Protein AF-A0A7X7XGK6-F1 (afdb_monomer)

Sequence (236 aa):
MGSSREREWYFIRKLRSHEQPERRQRIEIQVLDDAGKAEAVGYIDEETDSLEINGVVIPWEILQVAQSKDYGQGDYVDSEGNSIEPFKLMGLEELIAKRLHAGPAPESVIWEAEKSLGVVFPPSYRRFLMKFGAALGEGFELAGLFEQGGEDEPPQWNHVVSQTLRLRRASHHQLPPSLIAVLGDGEDHVYYIDTTRRRADGESPVVAIGPGTDNVVIADNFSVFVIRIHKGRIAF

Structure (mmCIF, N/CA/C/O backbone):
data_AF-A0A7X7XGK6-F1
#
_entry.id   AF-A0A7X7XGK6-F1
#
loop_
_atom_site.group_PDB
_atom_site.id
_atom_site.type_symbol
_atom_site.label_atom_id
_atom_site.label_alt_id
_atom_site.label_comp_id
_atom_site.label_asym_id
_atom_site.label_entity_id
_atom_site.label_seq_id
_atom_site.pdbx_PDB_ins_code
_atom_site.Cartn_x
_atom_site.Cartn_y
_atom_site.Cartn_z
_atom_site.occupancy
_atom_site.B_iso_or_equiv
_atom_site.auth_seq_id
_atom_site.auth_comp_id
_atom_site.auth_asym_id
_atom_site.auth_atom_id
_atom_site.pdbx_PDB_model_num
ATOM 1 N N . MET A 1 1 ? 1.012 -18.226 26.604 1.00 35.34 1 MET A N 1
ATOM 2 C CA . MET A 1 1 ? 0.553 -16.850 26.880 1.00 35.34 1 MET A CA 1
ATOM 3 C C . MET A 1 1 ? 0.402 -16.175 25.536 1.00 35.34 1 MET A C 1
ATOM 5 O O . MET A 1 1 ? 1.404 -16.001 24.857 1.00 35.34 1 MET A O 1
ATOM 9 N N . GLY A 1 2 ? -0.837 -15.971 25.084 1.00 40.12 2 GLY A N 1
ATOM 10 C CA . GLY A 1 2 ? -1.100 -15.297 23.814 1.00 40.12 2 GLY A CA 1
ATOM 11 C C . GLY A 1 2 ? -0.773 -13.820 23.972 1.00 40.12 2 GLY A C 1
ATOM 12 O O . GLY A 1 2 ? -1.249 -13.195 24.913 1.00 40.12 2 GLY A O 1
ATOM 13 N N . SER A 1 3 ? 0.088 -13.296 23.106 1.00 41.31 3 SER A N 1
ATOM 14 C CA . SER A 1 3 ? 0.326 -11.860 23.022 1.00 41.31 3 SER A CA 1
ATOM 15 C C . SER A 1 3 ? -0.983 -11.197 22.602 1.00 41.31 3 SER A C 1
ATOM 17 O O . SER A 1 3 ? -1.479 -11.483 21.512 1.00 41.31 3 SER A O 1
ATOM 19 N N . SER A 1 4 ? -1.550 -10.356 23.470 1.00 50.19 4 SER A N 1
ATOM 20 C CA . SER A 1 4 ? -2.670 -9.483 23.109 1.00 50.19 4 SER A CA 1
ATOM 21 C C . SER A 1 4 ? -2.248 -8.640 21.906 1.00 50.19 4 SER A C 1
ATOM 23 O O . SER A 1 4 ? -1.125 -8.128 21.875 1.00 50.19 4 SER A O 1
ATOM 25 N N . ARG A 1 5 ? -3.095 -8.565 20.876 1.00 60.69 5 ARG A N 1
ATOM 26 C CA . ARG A 1 5 ? -2.841 -7.692 19.726 1.00 60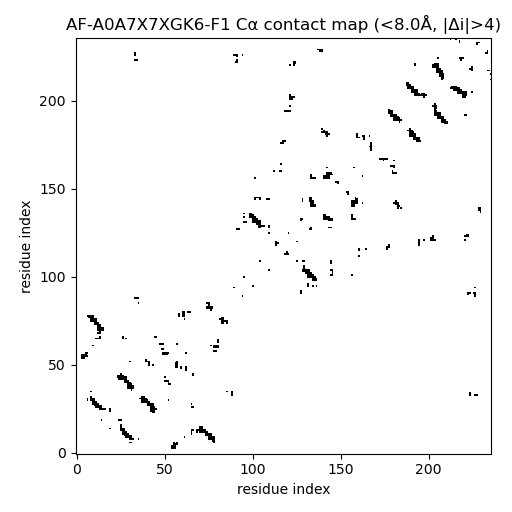.69 5 ARG A CA 1
ATOM 27 C C . ARG A 1 5 ? -3.267 -6.284 20.107 1.00 60.69 5 ARG A C 1
ATOM 29 O O . ARG A 1 5 ? -4.460 -6.019 20.190 1.00 60.69 5 ARG A O 1
ATOM 36 N N . GLU A 1 6 ? -2.309 -5.388 20.294 1.00 63.56 6 GLU A N 1
ATOM 37 C CA . GLU A 1 6 ? -2.599 -3.959 20.396 1.00 63.56 6 GLU A CA 1
ATOM 38 C C . GLU A 1 6 ? -3.010 -3.412 19.023 1.00 63.56 6 GLU A C 1
ATOM 40 O O . GLU A 1 6 ? -2.420 -3.739 17.987 1.00 63.56 6 GLU A O 1
ATOM 45 N N . ARG A 1 7 ? -4.070 -2.603 19.009 1.00 73.94 7 ARG A N 1
ATOM 46 C CA . ARG A 1 7 ? -4.567 -1.901 17.825 1.00 73.94 7 ARG A CA 1
ATOM 47 C C . ARG A 1 7 ? -4.529 -0.406 18.086 1.00 73.94 7 ARG A C 1
ATOM 49 O O . ARG A 1 7 ? -4.683 0.053 19.213 1.00 73.94 7 ARG A O 1
ATOM 56 N N . GLU A 1 8 ? -4.329 0.343 17.017 1.00 76.88 8 GLU A N 1
ATOM 57 C CA . GLU A 1 8 ? -4.090 1.780 17.112 1.00 76.88 8 GLU A CA 1
ATOM 58 C C . GLU A 1 8 ? -5.300 2.641 16.756 1.00 76.88 8 GLU A C 1
ATOM 60 O O . GLU A 1 8 ? -5.242 3.840 16.975 1.00 76.88 8 GLU A O 1
ATOM 65 N N . TRP A 1 9 ? -6.351 2.073 16.156 1.00 85.56 9 TRP A N 1
ATOM 66 C CA . TRP A 1 9 ? -7.431 2.849 15.540 1.00 85.56 9 TRP A CA 1
ATOM 67 C C . TRP A 1 9 ? -8.770 2.203 15.862 1.00 85.56 9 TRP A C 1
ATOM 69 O O . TRP A 1 9 ? -8.970 1.005 15.622 1.00 85.56 9 TRP A O 1
ATOM 79 N N . TYR A 1 10 ? -9.690 3.016 16.364 1.00 91.62 10 TYR A N 1
ATOM 80 C CA . TYR A 1 10 ? -11.022 2.585 16.753 1.00 91.62 10 TYR A CA 1
ATOM 81 C C . TYR A 1 10 ? -12.058 3.545 16.189 1.00 91.62 10 TYR A C 1
ATOM 83 O O . TYR A 1 10 ? -11.822 4.747 16.087 1.00 91.62 10 TYR A O 1
ATOM 91 N N . PHE A 1 11 ? -13.227 3.022 15.843 1.00 91.81 11 PHE A N 1
ATOM 92 C CA . PHE A 1 11 ? -14.413 3.845 15.652 1.00 91.81 11 PHE A CA 1
ATOM 93 C C . PHE A 1 11 ? -15.342 3.645 16.839 1.00 91.81 11 PHE A C 1
ATOM 95 O O . PHE A 1 11 ? -15.620 2.512 17.226 1.00 91.81 11 PHE A O 1
ATOM 102 N N . ILE A 1 12 ? -15.829 4.739 17.407 1.00 93.69 12 ILE A N 1
ATOM 103 C CA . ILE A 1 12 ? -16.700 4.731 18.578 1.00 93.69 12 ILE A CA 1
ATOM 104 C C . ILE A 1 12 ? -17.992 5.470 18.266 1.00 93.69 12 ILE A C 1
ATOM 106 O O . ILE A 1 12 ? -17.981 6.534 17.648 1.00 93.69 12 ILE A O 1
ATOM 110 N N . ARG A 1 13 ? -19.131 4.924 18.693 1.00 93.62 13 ARG A N 1
ATOM 111 C CA . ARG A 1 13 ? -20.438 5.547 18.454 1.00 93.62 13 ARG A CA 1
ATOM 112 C C . ARG A 1 13 ? -21.431 5.203 19.550 1.00 93.62 13 ARG A C 1
ATOM 114 O O . ARG A 1 13 ? -21.665 4.031 19.832 1.00 93.62 13 ARG A O 1
ATOM 121 N N . LYS A 1 14 ? -22.104 6.213 20.107 1.00 90.00 14 LYS A N 1
ATOM 122 C CA . LYS A 1 14 ? -23.228 5.992 21.027 1.00 90.00 14 LYS A CA 1
ATOM 123 C C . LYS A 1 14 ? -24.523 5.763 20.239 1.00 90.00 14 LYS A C 1
ATOM 125 O O . LYS A 1 14 ? -25.002 6.646 19.524 1.00 90.00 14 LYS A O 1
ATOM 130 N N . LEU A 1 15 ? -25.068 4.558 20.358 1.00 87.69 15 LEU A N 1
ATOM 131 C CA . LEU A 1 15 ? -26.233 4.032 19.654 1.00 87.69 15 LEU A CA 1
ATOM 132 C C . LEU A 1 15 ? -27.543 4.617 20.181 1.00 87.69 15 LEU A C 1
ATOM 134 O O . LEU A 1 15 ? -27.774 4.721 21.393 1.00 87.69 15 LEU A O 1
ATOM 138 N N . ARG A 1 16 ? -28.467 4.919 19.266 1.00 85.25 16 ARG A N 1
ATOM 139 C CA . ARG A 1 16 ? -29.850 5.266 19.621 1.00 85.25 16 ARG A CA 1
ATOM 140 C C . ARG A 1 16 ? -30.590 4.023 20.104 1.00 85.25 16 ARG A C 1
ATOM 142 O O . ARG A 1 16 ? -30.256 2.909 19.727 1.00 85.25 16 ARG A O 1
ATOM 149 N N . SER A 1 17 ? -31.663 4.197 20.874 1.00 82.88 17 SER A N 1
ATOM 150 C CA . SER A 1 17 ? -32.397 3.081 21.498 1.00 82.88 17 SER A CA 1
ATOM 151 C C . SER A 1 17 ? -32.892 1.988 20.538 1.00 82.88 17 SER A C 1
ATOM 153 O O . SER A 1 17 ? -33.087 0.864 20.977 1.00 82.88 17 SER A O 1
ATOM 155 N N . HIS A 1 18 ? -33.102 2.297 19.255 1.00 82.12 18 HIS A N 1
ATOM 156 C CA . HIS A 1 18 ? -33.527 1.322 18.240 1.00 82.12 18 HIS A CA 1
ATOM 157 C C . HIS A 1 18 ? -32.361 0.620 17.522 1.00 82.12 18 HIS A C 1
ATOM 159 O O . HIS A 1 18 ? -32.596 -0.324 16.778 1.00 82.12 18 HIS A O 1
ATOM 165 N N . GLU A 1 19 ? -31.128 1.090 17.720 1.00 80.69 19 GLU A N 1
ATOM 166 C CA . GLU A 1 19 ? -29.900 0.523 17.146 1.00 80.69 19 GLU A CA 1
ATOM 167 C C . GLU A 1 19 ? -29.187 -0.413 18.137 1.00 80.69 19 GLU A C 1
ATOM 169 O O . GLU A 1 19 ? -28.222 -1.076 17.773 1.00 80.69 19 GLU A O 1
ATOM 174 N N . GLN A 1 20 ? -29.637 -0.455 19.396 1.00 80.62 20 GLN A N 1
ATOM 175 C CA . GLN A 1 20 ? -28.979 -1.197 20.470 1.00 80.62 20 GLN A CA 1
ATOM 176 C C . GLN A 1 20 ? -29.213 -2.707 20.317 1.00 80.62 20 GLN A C 1
ATOM 178 O O . GLN A 1 20 ? -30.373 -3.128 20.272 1.00 80.62 20 GLN A O 1
ATOM 183 N N . PRO A 1 21 ? -28.151 -3.533 20.296 1.00 77.88 21 PRO A N 1
ATOM 184 C CA . PRO A 1 21 ? -28.295 -4.988 20.259 1.00 77.88 21 PRO A CA 1
ATOM 185 C C . PRO A 1 21 ? -28.931 -5.536 21.547 1.00 77.88 21 PRO A C 1
ATOM 187 O O . PRO A 1 21 ? -29.721 -6.476 21.493 1.00 77.88 21 PRO A O 1
ATOM 190 N N . GLU A 1 22 ? -28.659 -4.904 22.695 1.00 80.88 22 GLU A N 1
ATOM 191 C CA . GLU A 1 22 ? -29.228 -5.261 23.997 1.00 80.88 22 GLU A CA 1
ATOM 192 C C . GLU A 1 22 ? -29.606 -4.018 24.818 1.00 80.88 22 GLU A C 1
ATOM 194 O O . GLU A 1 22 ? -29.036 -2.945 24.642 1.00 80.88 22 GLU A O 1
ATOM 199 N N . ARG A 1 23 ? -30.533 -4.160 25.784 1.00 66.94 23 ARG A N 1
ATOM 200 C CA . ARG A 1 23 ? -31.136 -3.048 26.567 1.00 66.94 23 ARG A CA 1
ATOM 201 C C . ARG A 1 23 ? -30.144 -2.137 27.318 1.00 66.94 23 ARG A C 1
ATOM 203 O O . ARG A 1 23 ? -30.556 -1.087 27.818 1.00 66.94 23 ARG A O 1
ATOM 210 N N . ARG A 1 24 ? -28.877 -2.536 27.436 1.00 77.44 24 ARG A N 1
ATOM 211 C CA . ARG A 1 24 ? -27.805 -1.782 28.107 1.00 77.44 24 ARG A CA 1
ATOM 212 C C . ARG A 1 24 ? -26.609 -1.471 27.213 1.00 77.44 24 ARG A C 1
ATOM 214 O O . ARG A 1 24 ? -25.872 -0.550 27.528 1.00 77.44 24 ARG A O 1
ATOM 221 N N . GLN A 1 25 ? -26.461 -2.152 26.083 1.00 79.81 25 GLN A N 1
ATOM 222 C CA . GLN A 1 25 ? -25.343 -1.960 25.166 1.00 79.81 25 GLN A CA 1
ATOM 223 C C . GLN A 1 25 ? -25.603 -0.741 24.284 1.00 79.81 25 GLN A C 1
ATOM 225 O O . GLN A 1 25 ? -26.262 -0.821 23.247 1.00 79.81 25 GLN A O 1
ATOM 230 N N . ARG A 1 26 ? -25.144 0.419 24.756 1.00 87.12 26 ARG A N 1
ATOM 231 C CA . ARG A 1 26 ? -25.436 1.722 24.141 1.00 87.12 26 ARG A CA 1
ATOM 232 C C . ARG A 1 26 ? -24.289 2.271 23.322 1.00 87.12 26 ARG A C 1
ATOM 234 O O . ARG A 1 26 ? -24.475 3.297 22.682 1.00 87.12 26 ARG A O 1
ATOM 241 N N . ILE A 1 27 ? -23.123 1.651 23.368 1.00 91.12 27 ILE A N 1
ATOM 242 C CA . ILE A 1 27 ? -21.917 2.174 22.742 1.00 91.12 27 ILE A CA 1
ATOM 243 C C . ILE A 1 27 ? -21.330 1.067 21.883 1.00 91.12 27 ILE A C 1
ATOM 245 O O . ILE A 1 27 ? -21.107 -0.040 22.358 1.00 91.12 27 ILE A O 1
ATOM 249 N N . GLU A 1 28 ? -21.114 1.376 20.616 1.00 94.44 28 GLU A N 1
ATOM 250 C CA . GLU A 1 28 ? -20.437 0.531 19.646 1.00 94.44 28 GLU A CA 1
ATOM 251 C C . GLU A 1 28 ? -18.966 0.941 19.574 1.00 94.44 28 GLU A C 1
ATOM 253 O O . GLU A 1 28 ? -18.662 2.131 19.456 1.00 94.44 28 GLU A O 1
ATOM 258 N N . ILE A 1 29 ? -18.072 -0.045 19.624 1.00 94.81 29 ILE A N 1
ATOM 259 C CA . ILE A 1 29 ? -16.639 0.117 19.386 1.00 94.81 29 ILE A CA 1
ATOM 260 C C . ILE A 1 29 ? -16.253 -0.823 18.248 1.00 94.81 29 ILE A C 1
ATOM 262 O O . ILE A 1 29 ? -16.448 -2.034 18.342 1.00 94.81 29 ILE A O 1
ATOM 266 N N . GLN A 1 30 ? -15.693 -0.277 17.174 1.00 94.25 30 GLN A N 1
ATOM 267 C CA . GLN A 1 30 ? -15.143 -1.048 16.066 1.00 94.25 30 GLN A CA 1
ATOM 268 C C . GLN A 1 30 ? -13.618 -0.987 16.106 1.00 94.25 30 GLN A C 1
ATOM 270 O O . GLN A 1 30 ? -13.039 0.093 16.205 1.00 94.25 30 GLN A O 1
ATOM 275 N N . VAL A 1 31 ? -12.976 -2.144 15.980 1.00 91.50 31 VAL A N 1
ATOM 276 C CA . VAL A 1 31 ? -11.532 -2.265 15.762 1.00 91.50 31 VAL A CA 1
ATOM 277 C C . VAL A 1 31 ? -11.270 -2.151 14.267 1.00 91.50 31 VAL A C 1
ATOM 279 O O . VAL A 1 31 ? -11.858 -2.905 13.485 1.00 91.50 31 VAL A O 1
ATOM 282 N N . LEU A 1 32 ? -10.402 -1.222 13.869 1.00 86.38 32 LEU A N 1
ATOM 283 C CA . LEU A 1 32 ? -10.139 -0.935 12.461 1.00 86.38 32 LEU A CA 1
ATOM 284 C C . LEU A 1 32 ? -8.829 -1.581 11.977 1.00 86.38 32 LEU A C 1
ATOM 286 O O . LEU A 1 32 ? -7.859 -1.695 12.732 1.00 86.38 32 LEU A O 1
ATOM 290 N N . ASP A 1 33 ? -8.797 -1.990 10.707 1.00 76.94 33 ASP A N 1
ATOM 291 C CA . ASP A 1 33 ? -7.563 -2.352 10.006 1.00 76.94 33 ASP A CA 1
ATOM 292 C C . ASP A 1 33 ? -6.758 -1.108 9.587 1.00 76.94 33 ASP A C 1
ATOM 294 O O . ASP A 1 33 ? -7.182 0.039 9.747 1.00 76.94 33 ASP A O 1
ATOM 298 N N . ASP A 1 34 ? -5.579 -1.332 9.000 1.00 70.56 34 ASP A N 1
ATOM 299 C CA . ASP A 1 34 ? -4.722 -0.253 8.487 1.00 70.56 34 ASP A CA 1
ATOM 300 C C . ASP A 1 34 ? -5.371 0.551 7.340 1.00 70.56 34 ASP A C 1
ATOM 302 O O . ASP A 1 34 ? -4.866 1.613 6.974 1.00 70.56 34 ASP A O 1
ATOM 306 N N . ALA A 1 35 ? -6.463 0.048 6.754 1.00 63.41 35 ALA A N 1
ATOM 307 C CA . ALA A 1 35 ? -7.257 0.725 5.734 1.00 63.41 35 ALA A CA 1
ATOM 308 C C . ALA A 1 35 ? -8.477 1.465 6.322 1.00 63.41 35 ALA A C 1
ATOM 310 O O . ALA A 1 35 ? -9.247 2.054 5.561 1.00 63.41 35 ALA A O 1
ATOM 311 N N . GLY A 1 36 ? -8.664 1.450 7.647 1.00 71.88 36 GLY A N 1
ATOM 312 C CA . GLY A 1 36 ? -9.793 2.082 8.331 1.00 71.88 36 GLY A CA 1
ATOM 313 C C . GLY A 1 36 ? -11.103 1.298 8.240 1.00 71.88 36 GLY A C 1
ATOM 314 O O . GLY A 1 36 ? -12.162 1.832 8.571 1.00 71.88 36 GLY A O 1
ATOM 315 N N . LYS A 1 37 ? -11.066 0.041 7.785 1.00 78.81 37 LYS A N 1
ATOM 316 C CA . LYS A 1 37 ? -12.234 -0.839 7.735 1.00 78.81 37 LYS A CA 1
ATOM 317 C C . LYS A 1 37 ? -12.382 -1.575 9.062 1.00 78.81 37 LYS A C 1
ATOM 319 O O . LYS A 1 37 ? -11.410 -2.083 9.608 1.00 78.81 37 LYS A O 1
ATOM 324 N N . ALA A 1 38 ? -13.616 -1.697 9.544 1.00 85.69 38 ALA A N 1
ATOM 325 C CA . ALA A 1 38 ? -13.919 -2.514 10.712 1.00 85.69 38 ALA A CA 1
ATOM 326 C C . ALA A 1 38 ? -13.559 -3.989 10.472 1.00 85.69 38 ALA A C 1
ATOM 328 O O . ALA A 1 38 ? -14.127 -4.645 9.593 1.00 85.69 38 ALA A O 1
ATOM 329 N N . GLU A 1 39 ? -12.635 -4.512 11.273 1.00 88.38 39 GLU A N 1
ATOM 330 C CA . GLU A 1 39 ? -12.333 -5.944 11.352 1.00 88.38 39 GLU A CA 1
ATOM 331 C C . GLU A 1 39 ? -13.205 -6.645 12.392 1.00 88.38 39 GLU A C 1
ATOM 333 O O . GLU A 1 39 ? -13.551 -7.817 12.236 1.00 88.38 39 GLU A O 1
ATOM 338 N N . ALA A 1 40 ? -13.541 -5.939 13.471 1.00 91.00 40 ALA A N 1
ATOM 339 C CA . ALA A 1 40 ? -14.315 -6.479 14.572 1.00 91.00 40 ALA A CA 1
ATOM 340 C C . ALA A 1 40 ? -15.139 -5.381 15.247 1.00 91.00 40 ALA A C 1
ATOM 342 O O . ALA A 1 40 ? -14.775 -4.208 15.199 1.00 91.00 40 ALA A O 1
ATOM 343 N N . VAL A 1 41 ? -16.247 -5.769 15.875 1.00 94.38 41 VAL A N 1
ATOM 344 C CA . VAL A 1 41 ? -17.175 -4.852 16.545 1.00 94.38 41 VAL A CA 1
ATOM 345 C C . VAL A 1 41 ? -17.540 -5.423 17.906 1.00 94.38 41 VAL A C 1
ATOM 347 O O . VAL A 1 41 ? -17.808 -6.618 18.029 1.00 94.38 41 VAL A O 1
ATOM 350 N N . GLY A 1 42 ? -17.555 -4.564 18.914 1.00 93.75 42 GLY A N 1
ATOM 351 C CA . GLY A 1 42 ? -17.982 -4.862 20.269 1.00 93.75 42 GLY A CA 1
ATOM 352 C C . GLY A 1 42 ? -18.936 -3.788 20.767 1.00 93.75 42 GLY A C 1
ATOM 353 O O . GLY A 1 42 ? -19.017 -2.692 20.208 1.00 93.75 42 GLY A O 1
ATOM 354 N N . TYR A 1 43 ? -19.668 -4.121 21.824 1.00 94.25 43 TYR A N 1
ATOM 355 C CA . TYR A 1 43 ? -20.650 -3.225 22.409 1.00 94.25 43 TYR A CA 1
ATOM 356 C C . TYR A 1 43 ? -20.470 -3.152 23.916 1.00 94.25 43 TYR A C 1
ATOM 358 O O . TYR A 1 43 ? -20.286 -4.180 24.566 1.00 94.25 43 TYR A O 1
ATOM 366 N N . ILE A 1 44 ? -20.560 -1.941 24.459 1.00 93.44 44 ILE A N 1
ATOM 367 C CA . ILE A 1 44 ? -20.401 -1.674 25.889 1.00 93.44 44 ILE A CA 1
ATOM 368 C C . ILE A 1 44 ? -21.554 -0.837 26.436 1.00 93.44 44 ILE A C 1
ATOM 370 O O . ILE A 1 44 ? -22.354 -0.247 25.694 1.00 93.44 44 ILE A O 1
ATOM 374 N N . ASP A 1 45 ? -21.617 -0.790 27.759 1.00 90.38 45 ASP A N 1
ATOM 375 C CA . ASP A 1 45 ? -22.439 0.140 28.519 1.00 90.38 45 ASP A CA 1
ATOM 376 C C . ASP A 1 45 ? -21.574 1.176 29.264 1.00 90.38 45 ASP A C 1
ATOM 378 O O . ASP A 1 45 ? -20.355 1.256 29.092 1.00 90.38 45 ASP A O 1
ATOM 382 N N . GLU A 1 46 ? -22.226 2.026 30.057 1.00 85.94 46 GLU A N 1
ATOM 383 C CA . GLU A 1 46 ? -21.570 3.100 30.817 1.00 85.94 46 GLU A CA 1
ATOM 384 C C . GLU A 1 46 ? -20.808 2.587 32.055 1.00 85.94 46 GLU A C 1
ATOM 386 O O . GLU A 1 46 ? -20.078 3.356 32.671 1.00 85.94 46 GLU A O 1
ATOM 391 N N . GLU A 1 47 ? -20.961 1.308 32.416 1.00 89.12 47 GLU A N 1
ATOM 392 C CA . GLU A 1 47 ? -20.324 0.674 33.581 1.00 89.12 47 GLU A CA 1
ATOM 393 C C . GLU A 1 47 ? -19.165 -0.253 33.179 1.00 89.12 47 GLU A C 1
ATOM 395 O O . GLU A 1 47 ? -18.461 -0.780 34.038 1.00 89.12 47 GLU A O 1
ATOM 400 N N . THR A 1 48 ? -18.958 -0.456 31.877 1.00 91.44 48 THR A N 1
ATOM 401 C CA . THR A 1 48 ? -17.928 -1.352 31.352 1.00 91.44 48 THR A CA 1
ATOM 402 C C . THR A 1 48 ? -16.530 -0.788 31.621 1.00 91.44 48 THR A C 1
ATOM 404 O O . THR A 1 48 ? -16.206 0.316 31.186 1.00 91.44 48 THR A O 1
ATOM 407 N N . ASP A 1 49 ? -15.687 -1.560 32.306 1.00 92.44 49 ASP A N 1
ATOM 408 C CA . ASP A 1 49 ? -14.315 -1.189 32.684 1.00 92.44 49 ASP A CA 1
ATOM 409 C C . ASP A 1 49 ? -13.234 -1.868 31.826 1.00 92.44 49 ASP A C 1
ATOM 411 O O . ASP A 1 49 ? -12.067 -1.478 31.847 1.00 92.44 49 ASP A O 1
ATOM 415 N N . SER A 1 50 ? -13.627 -2.883 31.058 1.00 93.38 50 SER A N 1
ATOM 416 C CA . SER A 1 50 ? -12.751 -3.677 30.211 1.00 93.38 50 SER A CA 1
ATOM 417 C C . SER A 1 50 ? -13.530 -4.279 29.042 1.00 93.38 50 SER A C 1
ATOM 419 O O . SER A 1 50 ? -14.694 -4.661 29.170 1.00 93.38 50 SER A O 1
ATOM 421 N N . LEU A 1 51 ? -12.884 -4.364 27.878 1.00 93.69 51 LEU A N 1
ATOM 422 C CA . LEU A 1 51 ? -13.443 -5.006 26.694 1.00 93.69 51 LEU A CA 1
ATOM 423 C C . LEU A 1 51 ? -12.334 -5.696 25.903 1.00 93.69 51 LEU A C 1
ATOM 425 O O . LEU A 1 51 ? -11.273 -5.120 25.669 1.00 93.69 51 LEU A O 1
ATOM 429 N N . GLU A 1 52 ? -12.614 -6.909 25.440 1.00 94.00 52 GLU A N 1
ATOM 430 C CA . GLU A 1 52 ? -11.795 -7.608 24.457 1.00 94.00 52 GLU A CA 1
ATOM 431 C C . GLU A 1 52 ? -12.661 -7.938 23.239 1.00 94.00 52 GLU A C 1
ATOM 433 O O . GLU A 1 52 ? -13.732 -8.533 23.369 1.00 94.00 52 GLU A O 1
ATOM 438 N N . ILE A 1 53 ? -12.202 -7.549 22.049 1.00 91.75 53 ILE A N 1
ATOM 439 C CA . ILE A 1 53 ? -12.885 -7.822 20.784 1.00 91.75 53 ILE A CA 1
ATOM 440 C C . ILE A 1 53 ? -11.954 -8.671 19.917 1.00 91.75 53 ILE A 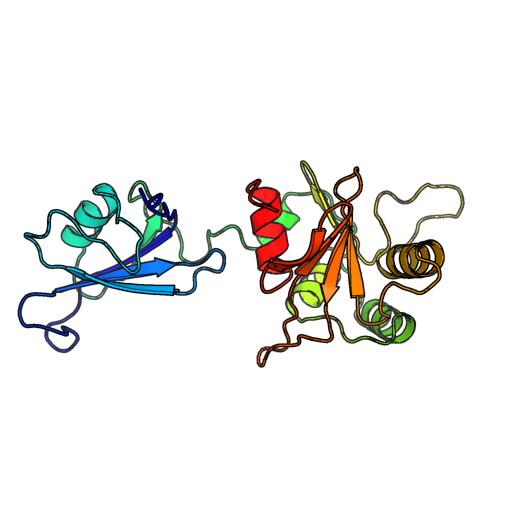C 1
ATOM 442 O O . ILE A 1 53 ? -10.920 -8.193 19.461 1.00 91.75 53 ILE A O 1
ATOM 446 N N . ASN A 1 54 ? -12.314 -9.933 19.659 1.00 89.94 54 ASN A N 1
ATOM 447 C CA . ASN A 1 54 ? -11.530 -10.849 18.813 1.00 89.94 54 ASN A CA 1
ATOM 448 C C . ASN A 1 54 ? -10.026 -10.925 19.184 1.00 89.94 54 ASN A C 1
ATOM 450 O O . ASN A 1 54 ? -9.167 -10.934 18.300 1.00 89.94 54 ASN A O 1
ATOM 454 N N . GLY A 1 55 ? -9.688 -10.978 20.479 1.00 86.12 55 GLY A N 1
ATOM 455 C CA . GLY A 1 55 ? -8.291 -11.041 20.935 1.00 86.12 55 GLY A CA 1
ATOM 456 C C . GLY A 1 55 ? -7.569 -9.691 21.016 1.00 86.12 55 GLY A C 1
ATOM 457 O O . GLY A 1 55 ? -6.369 -9.662 21.297 1.00 86.12 55 GLY A O 1
ATOM 458 N N . VAL A 1 56 ? -8.268 -8.586 20.738 1.00 88.12 56 VAL A N 1
ATOM 459 C CA . VAL A 1 56 ? -7.772 -7.214 20.900 1.00 88.12 56 VAL A CA 1
ATOM 460 C C . VAL A 1 56 ? -8.340 -6.652 22.193 1.00 88.12 56 VAL A C 1
ATOM 462 O O . VAL A 1 56 ? -9.551 -6.449 22.301 1.00 88.12 56 VAL A O 1
ATOM 465 N N . VAL A 1 57 ? -7.468 -6.392 23.162 1.00 93.50 57 VAL A N 1
ATOM 466 C CA . VAL A 1 57 ? -7.838 -5.675 24.386 1.00 93.50 57 VAL A CA 1
ATOM 467 C C . VAL A 1 57 ? -7.993 -4.199 24.047 1.00 93.50 57 VAL A C 1
ATOM 469 O O . VAL A 1 57 ? -7.076 -3.583 23.507 1.00 93.50 57 VAL A O 1
ATOM 472 N N . ILE A 1 58 ? -9.163 -3.643 24.343 1.00 93.81 58 ILE A N 1
ATOM 473 C CA . ILE A 1 58 ? -9.474 -2.245 24.066 1.00 93.81 58 ILE A CA 1
ATOM 474 C C . ILE A 1 58 ? -8.840 -1.368 25.151 1.00 93.81 58 ILE A C 1
ATOM 476 O O . ILE A 1 58 ? -9.105 -1.611 26.333 1.00 93.81 58 ILE A O 1
ATOM 480 N N . PRO A 1 59 ? -8.016 -0.366 24.784 1.00 93.56 59 PRO A N 1
ATOM 481 C CA . PRO A 1 59 ? -7.406 0.530 25.755 1.00 93.56 59 PRO A CA 1
ATOM 482 C C . PRO A 1 59 ? -8.459 1.261 26.582 1.00 93.56 59 PRO A C 1
ATOM 484 O O . PRO A 1 59 ? -9.550 1.593 26.103 1.00 93.56 59 PRO A O 1
ATOM 487 N N . TRP A 1 60 ? -8.113 1.526 27.836 1.00 92.69 60 TRP A N 1
ATOM 488 C CA . TRP A 1 60 ? -8.993 2.196 28.786 1.00 92.69 60 TRP A CA 1
ATOM 489 C C . TRP A 1 60 ? -9.415 3.585 28.288 1.00 92.69 60 TRP A C 1
ATOM 491 O O . TRP A 1 60 ? -10.576 3.968 28.415 1.00 92.69 60 TRP A O 1
ATOM 501 N N . GLU A 1 61 ? -8.503 4.296 27.635 1.00 93.94 61 GLU A N 1
ATOM 502 C CA . GLU A 1 61 ? -8.714 5.601 27.016 1.00 93.94 61 GLU A CA 1
ATOM 503 C C . GLU A 1 61 ? -9.870 5.557 26.004 1.00 93.94 61 GLU A C 1
ATOM 505 O O . GLU A 1 61 ? -10.715 6.453 25.974 1.00 93.94 61 GLU A O 1
ATOM 510 N N . ILE A 1 62 ? -9.986 4.469 25.233 1.00 93.50 62 ILE A N 1
ATOM 511 C CA . ILE A 1 62 ? -11.076 4.286 24.264 1.00 93.50 62 ILE A CA 1
ATOM 512 C C . ILE A 1 62 ? -12.405 4.103 24.982 1.00 93.50 62 ILE A C 1
ATOM 514 O O . ILE A 1 62 ? -13.401 4.702 24.576 1.00 93.50 62 ILE A O 1
ATOM 518 N N . LEU A 1 63 ? -12.432 3.303 26.053 1.00 93.25 63 LEU A N 1
ATOM 519 C CA . LEU A 1 63 ? -13.641 3.096 26.854 1.00 93.25 63 LEU A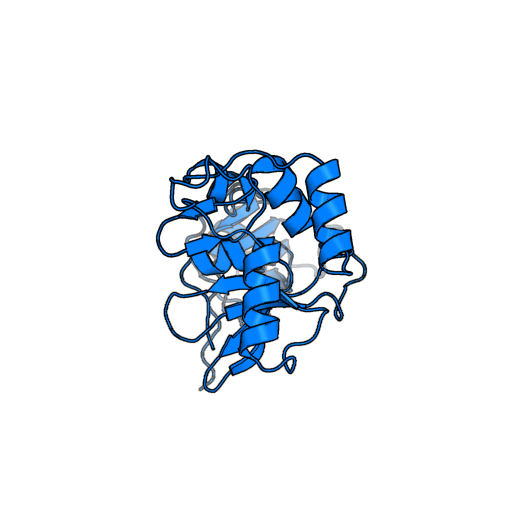 CA 1
ATOM 520 C C . LEU A 1 63 ? -14.124 4.423 27.450 1.00 93.25 63 LEU A C 1
ATOM 522 O O . LEU A 1 63 ? -15.301 4.756 27.310 1.00 93.25 63 LEU A O 1
ATOM 526 N N . GLN A 1 64 ? -13.212 5.224 28.012 1.00 92.69 64 GLN A N 1
ATOM 527 C CA . GLN A 1 64 ? -13.536 6.541 28.567 1.00 92.69 64 GLN A CA 1
ATOM 528 C C . GLN A 1 64 ? -14.124 7.482 27.516 1.00 92.69 64 GLN A C 1
ATOM 530 O O . GLN A 1 64 ? -15.177 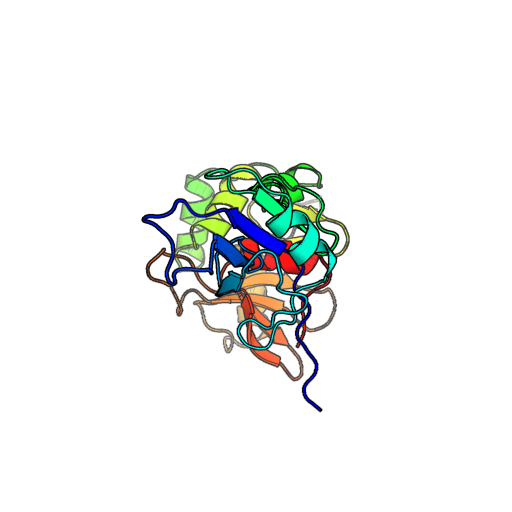8.093 27.731 1.00 92.69 64 GLN A O 1
ATOM 535 N N . VAL A 1 65 ? -13.463 7.594 26.361 1.00 91.69 65 VAL A N 1
ATOM 536 C CA . VAL A 1 65 ? -13.929 8.485 25.299 1.00 91.69 65 VAL A CA 1
ATOM 537 C C . VAL A 1 65 ? -15.280 8.005 24.778 1.00 91.69 65 VAL A C 1
ATOM 539 O O . VAL A 1 65 ? -16.199 8.816 24.659 1.00 91.69 65 VAL A O 1
ATOM 542 N N . ALA A 1 66 ? -15.452 6.702 24.550 1.00 91.31 66 ALA A N 1
ATOM 543 C CA . ALA A 1 66 ? -16.701 6.123 24.067 1.00 91.31 66 ALA A CA 1
ATOM 544 C C . ALA A 1 66 ? -17.875 6.342 25.043 1.00 91.31 66 ALA A C 1
ATOM 546 O O . ALA A 1 66 ? -18.982 6.671 24.608 1.00 91.31 66 ALA A O 1
ATOM 547 N N . GLN A 1 67 ? -17.635 6.248 26.355 1.00 90.50 67 GLN A N 1
ATOM 548 C CA . GLN A 1 67 ? -18.636 6.518 27.396 1.00 90.50 67 GLN A CA 1
ATOM 549 C C . GLN A 1 67 ? -19.040 7.996 27.469 1.00 90.50 67 GLN A C 1
ATOM 551 O O . GLN A 1 67 ? -20.201 8.303 27.753 1.00 90.50 67 GLN A O 1
ATOM 556 N N . SER A 1 68 ? -18.120 8.905 27.137 1.00 87.81 68 SER A N 1
ATOM 557 C CA . SER A 1 68 ? -18.363 10.353 27.124 1.00 87.81 68 SER A CA 1
ATOM 558 C C . SER A 1 68 ? -19.080 10.881 25.870 1.00 87.81 68 SER A C 1
ATOM 560 O O . SER A 1 68 ? -19.447 12.055 25.836 1.00 87.81 68 SER A O 1
ATOM 562 N N . LYS A 1 69 ? -19.291 10.052 24.834 1.00 82.75 69 LYS A N 1
ATOM 563 C CA . LYS A 1 69 ? -19.883 10.493 23.559 1.00 82.75 69 LYS A CA 1
ATOM 564 C C . LYS A 1 69 ? -21.365 10.852 23.660 1.00 82.75 69 LYS A C 1
ATOM 566 O O . LYS A 1 69 ? -22.149 10.203 24.355 1.00 82.75 69 LYS A O 1
ATOM 571 N N . ASP A 1 70 ? -21.759 11.823 22.840 1.00 83.69 70 ASP A N 1
ATOM 572 C CA . ASP A 1 70 ? -23.156 12.149 22.574 1.00 83.69 70 ASP A CA 1
ATOM 573 C C . ASP A 1 70 ? -23.806 11.156 21.596 1.00 83.69 70 ASP A C 1
ATOM 575 O O . ASP A 1 70 ? -23.156 10.518 20.763 1.00 83.69 70 ASP A O 1
ATOM 579 N N . TYR A 1 71 ? -25.130 11.016 21.693 1.00 77.31 71 TYR A N 1
ATOM 580 C CA . TYR A 1 71 ? -25.897 10.070 20.880 1.00 77.31 71 TYR A CA 1
ATOM 581 C C . TYR A 1 71 ? -25.824 10.369 19.379 1.00 77.31 71 TYR A C 1
ATOM 583 O O . TYR A 1 71 ? -26.121 11.472 18.924 1.00 77.31 71 TYR A O 1
ATOM 591 N N . GLY A 1 72 ? -25.568 9.323 18.590 1.00 69.56 72 GLY A N 1
ATOM 592 C CA . GLY A 1 72 ? -25.669 9.352 17.132 1.00 69.56 72 GLY A CA 1
ATOM 593 C C . GLY A 1 72 ? -24.482 9.979 16.402 1.00 69.56 72 GLY A C 1
ATOM 594 O O . GLY A 1 72 ? -24.492 9.964 15.173 1.00 69.56 72 GLY A O 1
ATOM 595 N N . GLN A 1 73 ? -23.470 10.482 17.114 1.00 75.00 73 GLN A N 1
ATOM 596 C CA . GLN A 1 73 ? -22.211 10.907 16.511 1.00 75.00 73 GLN A CA 1
ATOM 597 C C . GLN A 1 73 ? -21.175 9.792 16.664 1.00 75.00 73 GLN A C 1
ATOM 599 O O . GLN A 1 73 ? -20.883 9.337 17.769 1.00 75.00 73 GLN A O 1
ATOM 604 N N . GLY A 1 74 ? -20.675 9.315 15.526 1.00 85.50 74 GLY A N 1
ATOM 605 C CA . GLY A 1 74 ? -19.510 8.445 15.478 1.00 85.50 74 GLY A CA 1
ATOM 606 C C . GLY A 1 74 ? -18.234 9.276 15.447 1.00 85.50 74 GLY A C 1
ATOM 607 O O . GLY A 1 74 ? -18.237 10.365 14.873 1.00 85.50 74 GLY A O 1
ATOM 608 N N . ASP A 1 75 ? -17.167 8.767 16.044 1.00 89.19 75 ASP A N 1
ATOM 609 C CA . ASP A 1 75 ? -15.846 9.383 15.991 1.00 89.19 75 ASP A CA 1
ATOM 610 C C . ASP A 1 75 ? -14.777 8.318 15.773 1.00 89.19 75 ASP A C 1
ATOM 612 O O . ASP A 1 75 ? -14.923 7.180 16.224 1.00 89.19 75 ASP A O 1
ATOM 616 N N . TYR A 1 76 ? -13.713 8.696 15.080 1.00 88.25 76 TYR A N 1
ATOM 617 C CA . TYR A 1 76 ? -12.533 7.861 14.931 1.00 88.25 76 TYR A CA 1
ATOM 618 C C . TYR A 1 76 ? -11.521 8.319 15.967 1.00 88.25 76 TYR A C 1
ATOM 620 O O . TYR A 1 76 ? -11.327 9.519 16.150 1.00 88.25 76 TYR A O 1
ATOM 628 N N . VAL A 1 77 ? -10.890 7.378 16.658 1.00 88.62 77 VAL A N 1
ATOM 629 C CA . VAL A 1 77 ? -9.916 7.676 17.708 1.00 88.62 77 VAL A CA 1
ATOM 630 C C . VAL A 1 77 ? -8.666 6.818 17.561 1.00 88.62 77 VAL A C 1
ATOM 632 O O . VAL A 1 77 ? -8.745 5.675 17.097 1.00 88.62 77 VAL A O 1
ATOM 635 N N . ASP A 1 78 ? -7.516 7.377 17.933 1.00 86.69 78 ASP A N 1
ATOM 636 C CA . ASP A 1 78 ? -6.285 6.603 18.107 1.00 86.69 78 ASP A CA 1
ATOM 637 C C . ASP A 1 78 ? -6.309 5.796 19.422 1.00 86.69 78 ASP A C 1
ATOM 639 O O . ASP A 1 78 ? -7.273 5.878 20.182 1.00 86.69 78 ASP A O 1
ATOM 643 N N . SER A 1 79 ? -5.262 5.014 19.714 1.00 86.88 79 SER A N 1
ATOM 644 C CA . SER A 1 79 ? -5.146 4.220 20.950 1.00 86.88 79 SER A CA 1
ATOM 645 C C . SER A 1 79 ? -5.097 5.043 22.239 1.00 86.88 79 SER A C 1
ATOM 647 O O . SER A 1 79 ? -5.309 4.482 23.309 1.00 86.88 79 SER A O 1
ATOM 649 N N . GLU A 1 80 ? -4.828 6.344 22.148 1.00 86.81 80 GLU A N 1
ATOM 650 C CA . GLU A 1 80 ? -4.817 7.275 23.279 1.00 86.81 80 GLU A CA 1
ATOM 651 C C . GLU A 1 80 ? -6.174 7.984 23.448 1.00 86.81 80 GLU A C 1
ATOM 653 O O . GLU A 1 80 ? -6.347 8.805 24.348 1.00 86.81 80 GLU A O 1
ATOM 658 N N . GLY A 1 81 ? -7.159 7.671 22.596 1.00 87.31 81 GLY A N 1
ATOM 659 C CA . GLY A 1 81 ? -8.491 8.266 22.630 1.00 87.31 81 GLY A CA 1
ATOM 660 C C . GLY A 1 81 ? -8.580 9.641 21.957 1.00 87.31 81 GLY A C 1
ATOM 661 O O . GLY A 1 81 ? -9.624 10.295 22.041 1.00 87.31 81 GLY A O 1
ATOM 662 N N . ASN A 1 82 ? -7.532 10.099 21.267 1.00 87.19 82 ASN A N 1
ATOM 663 C CA . ASN A 1 82 ? -7.583 11.369 20.552 1.00 87.19 82 ASN A CA 1
ATOM 664 C C . ASN A 1 82 ? -8.455 11.226 19.304 1.00 87.19 82 ASN A C 1
ATOM 666 O O . ASN A 1 82 ? -8.269 10.296 18.520 1.00 87.19 82 ASN A O 1
ATOM 670 N N . SER A 1 83 ? -9.378 12.171 19.092 1.00 84.75 83 SER A N 1
ATOM 671 C CA . SER A 1 83 ? -10.160 12.226 17.853 1.00 84.75 83 SER A CA 1
ATOM 672 C C . SER A 1 83 ? -9.228 12.418 16.663 1.00 84.75 83 SER A C 1
ATOM 674 O O . SER A 1 83 ? -8.377 13.313 16.633 1.00 84.75 83 SER A O 1
ATOM 676 N N . ILE A 1 84 ? -9.408 11.562 15.674 1.00 76.75 84 ILE A N 1
ATOM 677 C CA . ILE A 1 84 ? -8.711 11.594 14.403 1.00 76.75 84 ILE A CA 1
ATOM 678 C C . ILE A 1 84 ? -9.755 11.763 13.308 1.00 76.75 84 ILE A C 1
ATOM 680 O O . ILE A 1 84 ? -10.865 11.240 13.379 1.00 76.75 84 ILE A O 1
ATOM 684 N N . GLU A 1 85 ? -9.408 12.495 12.254 1.00 66.81 85 GLU A N 1
ATOM 685 C CA . GLU A 1 85 ? -10.286 12.535 11.090 1.00 66.81 85 GLU A CA 1
ATOM 686 C C . GLU A 1 85 ? -10.404 11.109 10.516 1.00 66.81 85 GLU A C 1
ATOM 688 O O . GLU A 1 85 ? -9.370 10.438 10.398 1.00 66.81 85 GLU A O 1
ATOM 693 N N . PRO A 1 86 ? -11.603 10.667 10.080 1.00 57.41 86 PRO A N 1
ATOM 694 C CA . PRO A 1 86 ? -11.845 9.345 9.482 1.00 57.41 86 PRO A CA 1
ATOM 695 C C . PRO A 1 86 ? -10.856 8.969 8.365 1.00 57.41 86 PRO A C 1
ATOM 697 O O . PRO A 1 86 ? -10.689 7.800 8.025 1.00 57.41 86 PRO A O 1
ATOM 700 N N . PHE A 1 87 ? -10.197 9.983 7.792 1.00 53.62 87 PHE A N 1
ATOM 701 C CA . PHE A 1 87 ? -9.267 9.903 6.673 1.00 53.62 87 PHE A CA 1
ATOM 702 C C . PHE A 1 87 ? -7.892 10.552 6.952 1.00 53.62 87 PHE A C 1
ATOM 704 O O . PHE A 1 87 ? -7.137 10.781 6.012 1.00 53.62 87 PHE A O 1
ATOM 711 N N . LYS A 1 88 ? -7.543 10.827 8.224 1.00 46.44 88 LYS A N 1
ATOM 712 C CA . LYS A 1 88 ? -6.154 11.108 8.666 1.00 46.44 88 LYS A CA 1
ATOM 713 C C . LYS A 1 88 ? -5.401 9.859 9.142 1.00 46.44 88 LYS A C 1
ATOM 715 O O . LYS A 1 88 ? -4.286 9.961 9.650 1.00 46.44 88 LYS A O 1
ATOM 720 N N . LEU A 1 89 ? -5.936 8.667 8.881 1.00 49.75 89 LEU A N 1
ATOM 721 C CA . LEU A 1 89 ? -5.088 7.562 8.433 1.00 49.75 89 LEU A CA 1
ATOM 722 C C . LEU A 1 89 ? -4.349 8.091 7.209 1.00 49.75 89 LEU A C 1
ATOM 724 O O . LEU A 1 89 ? -5.002 8.252 6.187 1.00 49.75 89 LEU A O 1
ATOM 728 N N . MET A 1 90 ? -3.068 8.460 7.321 1.00 56.16 90 MET A N 1
ATOM 729 C CA . MET A 1 90 ? -2.292 9.062 6.226 1.00 56.16 90 MET A CA 1
ATOM 730 C C . MET A 1 90 ? -2.581 8.310 4.918 1.00 56.16 90 MET A C 1
ATOM 732 O O . MET A 1 90 ? -2.087 7.203 4.704 1.00 56.16 90 MET A O 1
ATOM 736 N N . GLY A 1 91 ? -3.455 8.871 4.077 1.00 68.00 91 GLY A N 1
ATOM 737 C CA . GLY A 1 91 ? -3.836 8.223 2.834 1.00 68.00 91 GLY A CA 1
ATOM 738 C C . GLY A 1 91 ? -2.588 8.110 1.975 1.00 68.00 91 GLY A C 1
ATOM 739 O O . GLY A 1 91 ? -1.713 8.975 2.058 1.00 68.00 91 GLY A O 1
ATOM 740 N N . LEU A 1 92 ? -2.507 7.076 1.134 1.00 75.44 92 LEU A N 1
ATOM 741 C CA . LEU A 1 92 ? -1.392 6.886 0.197 1.00 75.44 92 LEU A CA 1
ATOM 742 C C . LEU A 1 92 ? -0.968 8.212 -0.462 1.00 75.44 92 LEU A C 1
ATOM 744 O O . LEU A 1 92 ? 0.215 8.511 -0.580 1.00 75.44 92 LEU A O 1
ATOM 748 N N . GLU A 1 93 ? -1.947 9.031 -0.845 1.00 80.69 93 GLU A N 1
ATOM 749 C CA . GLU A 1 93 ? -1.708 10.319 -1.482 1.00 80.69 93 GLU A CA 1
ATOM 750 C C . GLU A 1 93 ? -1.109 11.380 -0.556 1.00 80.69 93 GLU A C 1
ATOM 752 O O . GLU A 1 93 ? -0.210 12.090 -0.985 1.00 80.69 93 GLU A O 1
ATOM 757 N N . GLU A 1 94 ? -1.572 11.512 0.689 1.00 79.25 94 GLU A N 1
ATOM 758 C CA . GLU A 1 94 ? -1.015 12.499 1.624 1.00 79.25 94 GLU A CA 1
ATOM 759 C C . GLU A 1 94 ? 0.406 12.115 2.046 1.00 79.25 94 GLU A C 1
ATOM 761 O O . GLU A 1 94 ? 1.282 12.976 2.156 1.00 79.25 94 GLU A O 1
ATOM 766 N N . LEU A 1 95 ? 0.632 10.813 2.233 1.00 82.69 95 LEU A N 1
ATOM 767 C CA . LEU A 1 95 ? 1.938 10.248 2.541 1.00 82.69 95 LEU A CA 1
ATOM 768 C C . LEU A 1 95 ? 2.933 10.571 1.426 1.00 82.69 95 LEU A C 1
ATOM 770 O O . LEU A 1 95 ? 4.024 11.052 1.716 1.00 82.69 95 LEU A O 1
ATOM 774 N N . ILE A 1 96 ? 2.555 10.359 0.162 1.00 86.81 96 ILE A N 1
ATOM 775 C CA . ILE A 1 96 ? 3.453 10.564 -0.982 1.00 86.81 96 ILE A CA 1
ATOM 776 C C . ILE A 1 96 ? 3.562 12.040 -1.383 1.00 86.81 96 ILE A C 1
ATOM 778 O O . ILE A 1 96 ? 4.640 12.477 -1.771 1.00 86.81 96 ILE A O 1
ATOM 782 N N . ALA A 1 97 ? 2.507 12.846 -1.237 1.00 86.94 97 ALA A N 1
ATOM 783 C CA . ALA A 1 97 ? 2.534 14.269 -1.599 1.00 86.94 97 ALA A CA 1
ATOM 784 C C . ALA A 1 97 ? 3.566 15.088 -0.801 1.00 86.94 97 ALA A C 1
ATOM 786 O O . ALA A 1 97 ? 3.989 16.150 -1.247 1.00 86.94 97 ALA A O 1
ATOM 787 N N . LYS A 1 98 ? 3.980 14.605 0.377 1.00 85.38 98 LYS A N 1
ATOM 788 C CA . LYS A 1 98 ? 5.023 15.218 1.220 1.00 85.38 98 LYS A CA 1
ATOM 789 C C . LYS A 1 98 ? 6.424 14.642 0.952 1.00 85.38 98 LYS A C 1
ATOM 791 O O . LYS A 1 98 ? 7.314 14.785 1.793 1.00 85.38 98 LYS A O 1
ATOM 796 N N . ARG A 1 99 ? 6.612 13.916 -0.153 1.00 88.00 99 ARG A N 1
ATOM 797 C CA . ARG A 1 99 ? 7.842 13.189 -0.508 1.00 88.00 99 ARG A CA 1
ATOM 798 C C . ARG A 1 99 ? 8.324 13.590 -1.896 1.00 88.00 99 ARG A C 1
ATOM 800 O O . ARG A 1 99 ? 7.605 14.245 -2.646 1.00 88.00 99 ARG A O 1
ATOM 807 N N . LEU A 1 100 ? 9.550 13.192 -2.231 1.00 91.12 100 LEU A N 1
ATOM 808 C CA . LEU A 1 100 ? 10.075 13.397 -3.574 1.00 91.12 100 LEU A CA 1
ATOM 809 C C . LEU A 1 100 ? 9.392 12.409 -4.521 1.00 91.12 100 LEU A C 1
ATOM 811 O O . LEU A 1 100 ? 9.422 11.203 -4.289 1.00 91.12 100 LEU A O 1
ATOM 815 N N . HIS A 1 101 ? 8.783 12.906 -5.590 1.00 93.69 101 HIS A N 1
ATOM 816 C CA . HIS A 1 101 ? 8.102 12.071 -6.571 1.00 93.69 101 HIS A CA 1
ATOM 817 C C . HIS A 1 101 ? 8.347 12.569 -7.993 1.00 93.69 101 HIS A C 1
ATOM 819 O O . HIS A 1 101 ? 8.552 13.764 -8.210 1.00 93.69 101 HIS A O 1
ATOM 825 N N . ALA A 1 102 ? 8.284 11.659 -8.961 1.00 93.38 102 ALA A N 1
ATOM 826 C CA . ALA A 1 102 ? 8.578 11.954 -10.361 1.00 93.38 102 ALA A CA 1
ATOM 827 C C . ALA A 1 102 ? 7.492 12.794 -11.056 1.00 93.38 102 ALA A C 1
ATOM 829 O O . ALA A 1 102 ? 7.747 13.425 -12.078 1.00 93.38 102 ALA A O 1
ATOM 830 N N . GLY A 1 103 ? 6.287 12.827 -10.482 1.00 92.12 103 GLY A N 1
ATOM 831 C CA . GLY A 1 103 ? 5.130 13.495 -11.069 1.00 92.12 103 GLY A CA 1
ATOM 832 C C . GLY A 1 103 ? 4.239 12.531 -11.860 1.00 92.12 103 GLY A C 1
ATOM 833 O O . GLY A 1 103 ? 4.564 11.359 -12.016 1.00 92.12 103 GLY A O 1
ATOM 834 N N . PRO A 1 104 ? 3.064 12.991 -12.304 1.00 95.38 104 PRO A N 1
ATOM 835 C CA . PRO A 1 104 ? 2.018 12.125 -12.839 1.00 95.38 104 PRO A CA 1
ATOM 836 C C . PRO A 1 104 ? 2.438 11.411 -14.133 1.00 95.38 104 PRO A C 1
ATOM 838 O O . PRO A 1 104 ? 2.888 12.050 -15.082 1.00 95.38 104 PRO A O 1
ATOM 841 N N . ALA A 1 105 ? 2.211 10.098 -14.206 1.00 96.31 105 ALA A N 1
ATOM 842 C CA . ALA A 1 105 ? 2.353 9.332 -15.440 1.00 96.31 105 ALA A CA 1
ATOM 843 C C . ALA A 1 105 ? 1.069 9.427 -16.292 1.00 96.31 105 ALA A C 1
ATOM 845 O O . ALA A 1 105 ? -0.022 9.146 -15.781 1.00 96.31 105 ALA A O 1
ATOM 846 N N . PRO A 1 106 ? 1.161 9.769 -17.592 1.00 95.81 106 PRO A N 1
ATOM 847 C CA . PRO A 1 106 ? 0.005 9.782 -18.480 1.00 95.81 106 PRO A CA 1
ATOM 848 C C . PRO A 1 106 ? -0.644 8.402 -18.625 1.00 95.81 106 PRO A C 1
ATOM 850 O O . PRO A 1 106 ? 0.027 7.371 -18.643 1.00 95.81 106 PRO A O 1
ATOM 853 N N . GLU A 1 107 ? -1.958 8.397 -18.840 1.00 94.88 107 GLU A N 1
ATOM 854 C CA . GLU A 1 107 ? -2.757 7.187 -19.060 1.00 94.88 107 GLU A CA 1
ATOM 855 C C . GLU A 1 107 ? -2.189 6.277 -20.162 1.00 94.88 107 GLU A C 1
ATOM 857 O O . GLU A 1 107 ? -2.153 5.057 -20.011 1.00 94.88 107 GLU A O 1
ATOM 862 N N . SER A 1 108 ? -1.708 6.870 -21.259 1.00 96.38 108 SER A N 1
ATOM 863 C CA . SER A 1 108 ? -1.097 6.139 -22.372 1.00 96.38 108 SER A CA 1
ATOM 864 C C . SER A 1 108 ? 0.175 5.401 -21.955 1.00 96.38 108 SER A C 1
ATOM 866 O O . SER A 1 108 ? 0.363 4.254 -22.345 1.00 96.38 108 SER A O 1
ATOM 868 N N . VAL A 1 109 ? 1.010 6.019 -21.117 1.00 97.38 109 VAL A N 1
ATOM 869 C CA . VAL A 1 109 ? 2.254 5.420 -20.608 1.00 97.38 109 VAL A CA 1
ATOM 870 C C . VAL A 1 109 ? 1.939 4.262 -19.661 1.00 97.38 109 VAL A C 1
ATOM 872 O O . VAL A 1 109 ? 2.575 3.211 -19.723 1.00 97.38 109 VAL A O 1
ATOM 875 N N . ILE A 1 110 ? 0.912 4.414 -18.820 1.00 97.88 110 ILE A N 1
ATOM 876 C CA . ILE A 1 110 ? 0.427 3.333 -17.951 1.00 97.88 110 ILE A CA 1
ATOM 877 C C . ILE A 1 110 ? -0.065 2.152 -18.793 1.00 97.88 110 ILE A C 1
ATOM 879 O O . ILE A 1 110 ? 0.329 1.015 -18.540 1.00 97.88 110 ILE A O 1
ATOM 883 N N . TRP A 1 111 ? -0.878 2.418 -19.816 1.00 97.62 111 TRP A N 1
ATOM 884 C CA . TRP A 1 111 ? -1.389 1.385 -20.715 1.00 97.62 111 TRP A CA 1
ATOM 885 C C . TRP A 1 111 ? -0.262 0.651 -21.463 1.00 97.62 111 TRP A C 1
ATOM 887 O O . TRP A 1 111 ? -0.280 -0.576 -21.586 1.00 97.62 111 TRP A O 1
ATOM 897 N N . GLU A 1 112 ? 0.758 1.375 -21.930 1.00 98.00 112 GLU A N 1
ATOM 898 C CA . GLU A 1 112 ? 1.939 0.780 -22.565 1.00 98.00 112 GLU A CA 1
ATOM 899 C C . GLU A 1 112 ? 2.741 -0.093 -21.594 1.00 98.00 112 GLU A C 1
ATOM 901 O O . GLU A 1 112 ? 3.214 -1.168 -21.978 1.00 98.00 112 GLU A O 1
ATOM 906 N N . ALA A 1 113 ? 2.865 0.322 -20.332 1.00 98.12 113 ALA A N 1
ATOM 907 C CA . ALA A 1 113 ? 3.527 -0.455 -19.290 1.00 98.12 113 ALA A CA 1
ATOM 908 C C . ALA A 1 113 ? 2.766 -1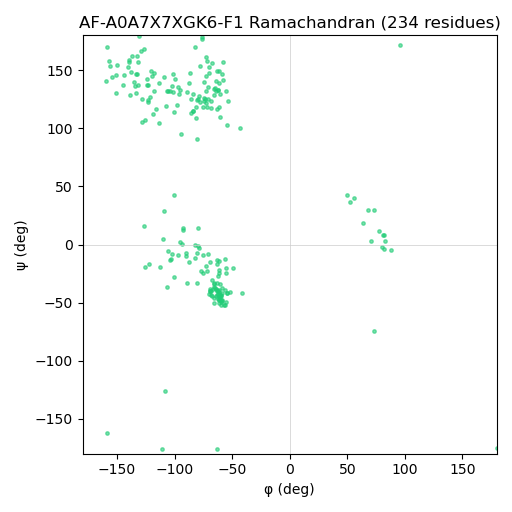.752 -18.964 1.00 98.12 113 ALA A C 1
ATOM 910 O O . ALA A 1 113 ? 3.374 -2.825 -18.926 1.00 98.12 113 ALA A O 1
ATOM 911 N N . GLU A 1 114 ? 1.444 -1.672 -18.799 1.00 98.31 114 GLU A N 1
ATOM 912 C CA . GLU A 1 114 ? 0.548 -2.824 -18.621 1.00 98.31 114 GLU A CA 1
ATOM 913 C C . GLU A 1 114 ? 0.701 -3.822 -19.777 1.00 98.31 114 GLU A C 1
ATOM 915 O O . GLU A 1 114 ? 0.968 -5.010 -19.567 1.00 98.31 114 GLU A O 1
ATOM 920 N N . LYS A 1 115 ? 0.651 -3.320 -21.017 1.00 98.06 115 LYS A N 1
ATOM 921 C CA . LYS A 1 115 ? 0.852 -4.119 -22.231 1.00 98.06 115 LYS A CA 1
ATOM 922 C C . LYS A 1 115 ? 2.238 -4.765 -22.282 1.00 98.06 115 LYS A C 1
ATOM 924 O O . LYS A 1 115 ? 2.344 -5.939 -22.630 1.00 98.06 115 LYS A O 1
ATOM 929 N N . SER A 1 116 ? 3.287 -4.023 -21.934 1.00 97.62 116 SER A N 1
ATOM 930 C CA . SER A 1 116 ? 4.675 -4.506 -21.956 1.00 97.62 116 SER A CA 1
ATOM 931 C C . SER A 1 116 ? 4.927 -5.609 -20.931 1.00 97.62 116 SER A C 1
ATOM 933 O O . SER A 1 116 ? 5.711 -6.524 -21.177 1.00 97.62 116 SER A O 1
ATOM 935 N N . LEU A 1 117 ? 4.261 -5.533 -19.778 1.00 97.56 117 LEU A N 1
ATOM 936 C CA . LEU A 1 117 ? 4.366 -6.535 -18.722 1.00 97.56 117 LEU A CA 1
ATOM 937 C C . LEU A 1 117 ? 3.373 -7.693 -18.882 1.00 97.56 117 LEU A C 1
ATOM 939 O O . LEU A 1 117 ? 3.581 -8.730 -18.249 1.00 97.56 117 LEU A O 1
ATOM 943 N N . GLY A 1 118 ? 2.348 -7.538 -19.728 1.00 97.56 118 GLY A N 1
ATOM 944 C CA . GLY A 1 118 ? 1.294 -8.529 -19.950 1.00 97.56 118 GLY A CA 1
ATOM 945 C C . GLY A 1 118 ? 0.308 -8.631 -18.784 1.00 97.56 118 GLY A C 1
ATOM 946 O O . GLY A 1 118 ? -0.222 -9.709 -18.524 1.00 97.56 118 GLY A O 1
ATOM 947 N N . VAL A 1 119 ? 0.093 -7.534 -18.057 1.00 97.44 119 VAL A N 1
ATOM 948 C CA . VAL A 1 119 ? -0.724 -7.481 -16.835 1.00 97.44 119 VAL A CA 1
ATOM 949 C C . VAL A 1 119 ? -1.614 -6.245 -16.840 1.00 97.44 119 VAL A C 1
ATOM 951 O O . VAL A 1 119 ? -1.351 -5.286 -17.552 1.00 97.44 119 VAL A O 1
ATOM 954 N N . VAL A 1 120 ? -2.644 -6.250 -15.999 1.00 96.88 120 VAL A N 1
ATOM 955 C CA . VAL A 1 120 ? -3.400 -5.042 -15.647 1.00 96.88 120 VAL A CA 1
ATOM 956 C C . VAL A 1 120 ? -2.959 -4.621 -14.250 1.00 96.88 120 VAL A C 1
ATOM 958 O O . VAL A 1 120 ? -2.908 -5.454 -13.344 1.00 96.88 120 VAL A O 1
ATOM 961 N N . PHE A 1 121 ? -2.650 -3.352 -14.037 1.00 98.12 121 PHE A N 1
ATOM 962 C CA . PHE A 1 121 ? -2.296 -2.835 -12.722 1.00 98.12 121 PHE A CA 1
ATOM 963 C C . PHE A 1 121 ? -3.533 -2.738 -11.816 1.00 98.12 121 PHE A C 1
ATOM 965 O O . PHE A 1 121 ? -4.648 -2.493 -12.287 1.00 98.12 121 PHE A O 1
ATOM 972 N N . PRO A 1 122 ? -3.395 -2.985 -10.502 1.00 97.31 122 PRO A N 1
ATOM 973 C CA . PRO A 1 122 ? -4.507 -2.818 -9.577 1.00 97.31 122 PRO A CA 1
ATOM 974 C C . PRO A 1 122 ? -4.849 -1.325 -9.393 1.00 97.31 122 PRO A C 1
ATOM 976 O O . PRO A 1 122 ? -3.963 -0.472 -9.541 1.00 97.31 122 PRO A O 1
ATOM 979 N N . PRO A 1 123 ? -6.109 -0.981 -9.059 1.00 94.19 123 PRO A N 1
ATOM 980 C CA . PRO A 1 123 ? -6.569 0.407 -9.001 1.00 94.19 123 PRO A CA 1
ATOM 981 C C . PRO A 1 123 ? -5.718 1.318 -8.106 1.00 94.19 123 PRO A C 1
ATOM 983 O O . PRO A 1 123 ? -5.418 2.443 -8.503 1.00 94.19 123 PRO A O 1
ATOM 986 N N . SER A 1 124 ? -5.295 0.852 -6.928 1.00 91.69 124 SER A N 1
ATOM 987 C CA . SER A 1 124 ? -4.451 1.623 -6.006 1.00 91.69 124 SER A CA 1
ATOM 988 C C . SER A 1 124 ? -3.082 1.978 -6.582 1.00 91.69 124 SER A C 1
ATOM 990 O O . SER A 1 124 ? -2.654 3.127 -6.466 1.00 91.69 124 SER A O 1
ATOM 992 N N . TYR A 1 125 ? -2.426 1.035 -7.261 1.00 97.62 125 TYR A N 1
ATOM 993 C CA . TYR A 1 125 ? -1.148 1.289 -7.921 1.00 97.62 125 TYR A CA 1
ATOM 994 C C . TYR A 1 125 ? -1.321 2.220 -9.124 1.00 97.62 125 TYR A C 1
ATOM 996 O O . TYR A 1 125 ? -0.551 3.159 -9.297 1.00 97.62 125 TYR A O 1
ATOM 1004 N N . ARG A 1 126 ? -2.397 2.052 -9.903 1.00 97.00 126 ARG A N 1
ATOM 1005 C CA . ARG A 1 126 ? -2.718 2.970 -11.005 1.00 97.00 126 ARG A CA 1
ATOM 1006 C C . ARG A 1 126 ? -2.929 4.407 -10.536 1.00 97.00 126 ARG A C 1
ATOM 1008 O O . ARG A 1 126 ? -2.380 5.320 -11.143 1.00 97.00 126 ARG A O 1
ATOM 1015 N N . ARG A 1 127 ? -3.664 4.616 -9.435 1.00 94.69 127 ARG A N 1
ATOM 1016 C CA . ARG A 1 127 ? -3.835 5.950 -8.827 1.00 94.69 127 ARG A CA 1
ATOM 1017 C C . ARG A 1 127 ? -2.498 6.566 -8.417 1.00 94.69 127 ARG A C 1
ATOM 1019 O O . ARG A 1 127 ? -2.284 7.749 -8.663 1.00 94.69 127 ARG A O 1
ATOM 1026 N N . PHE A 1 128 ? -1.599 5.767 -7.842 1.00 96.06 128 PHE A N 1
ATOM 1027 C CA . PHE A 1 128 ? -0.238 6.20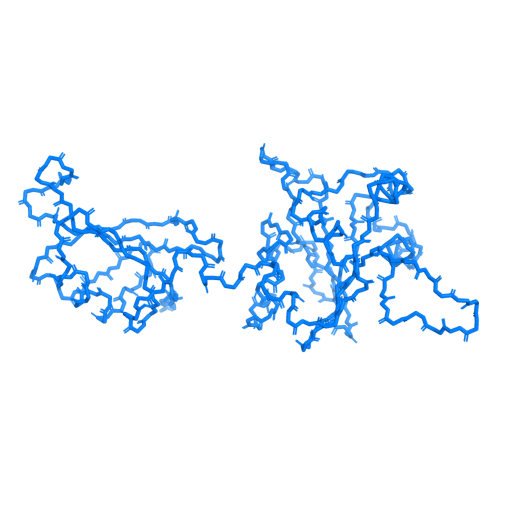3 -7.532 1.00 96.06 128 PHE A CA 1
ATOM 1028 C C . PHE A 1 128 ? 0.524 6.650 -8.784 1.00 96.06 128 PHE A C 1
ATOM 1030 O O . PHE A 1 128 ? 1.012 7.777 -8.814 1.00 96.06 128 PHE A O 1
ATOM 1037 N N . LEU A 1 129 ? 0.559 5.822 -9.832 1.00 97.56 129 LEU A N 1
ATOM 1038 C CA . LEU A 1 129 ? 1.242 6.148 -11.088 1.00 97.56 129 LEU A CA 1
ATOM 1039 C C . LEU A 1 129 ? 0.681 7.432 -11.716 1.00 97.56 129 LEU A C 1
ATOM 1041 O O . LEU A 1 129 ? 1.438 8.342 -12.039 1.00 97.56 129 LEU A O 1
ATOM 1045 N N . MET A 1 130 ? -0.645 7.548 -11.818 1.00 95.88 130 MET A N 1
ATOM 1046 C CA . MET A 1 130 ? -1.317 8.708 -12.420 1.00 95.88 130 MET A CA 1
ATOM 1047 C C . MET A 1 130 ? -1.049 10.025 -11.693 1.00 95.88 130 MET A C 1
ATOM 1049 O O . MET A 1 130 ? -1.211 11.080 -12.296 1.00 95.88 130 MET A O 1
ATOM 1053 N N . LYS A 1 131 ? -0.709 9.992 -10.401 1.00 94.81 131 LYS A N 1
ATOM 1054 C CA . LYS A 1 131 ? -0.551 11.201 -9.582 1.00 94.81 131 LYS A CA 1
ATOM 1055 C C . LYS A 1 131 ? 0.906 11.527 -9.269 1.00 94.81 131 LYS A C 1
ATOM 1057 O O . LYS A 1 131 ? 1.272 12.697 -9.237 1.00 94.81 131 LYS A O 1
ATOM 1062 N N . PHE A 1 132 ? 1.721 10.503 -9.051 1.00 95.38 132 PHE A N 1
ATOM 1063 C CA . PHE A 1 132 ? 3.079 10.643 -8.529 1.00 95.38 132 PHE A CA 1
ATOM 1064 C C . PHE A 1 132 ? 4.139 9.984 -9.407 1.00 95.38 132 PHE A C 1
ATOM 1066 O O . PHE A 1 132 ? 5.307 10.344 -9.285 1.00 95.38 132 PHE A O 1
ATOM 1073 N N . GLY A 1 133 ? 3.743 9.052 -10.280 1.00 96.50 133 GLY A N 1
ATOM 1074 C CA . GLY A 1 133 ? 4.637 8.367 -11.208 1.00 96.50 133 GLY A CA 1
ATOM 1075 C C . GLY A 1 133 ? 5.521 7.356 -10.500 1.00 96.50 133 GLY A C 1
ATOM 1076 O O . GLY A 1 133 ? 5.254 6.163 -10.580 1.00 96.50 133 GLY A O 1
ATOM 1077 N N . ALA A 1 134 ? 6.527 7.840 -9.778 1.00 96.00 134 ALA A N 1
ATOM 1078 C CA . ALA A 1 134 ? 7.414 7.111 -8.874 1.00 96.00 134 ALA A CA 1
ATOM 1079 C C . ALA A 1 134 ? 7.670 7.968 -7.622 1.00 96.00 134 ALA A C 1
ATOM 1081 O O . ALA A 1 134 ? 7.500 9.186 -7.675 1.00 96.00 134 ALA A O 1
ATOM 1082 N N . ALA A 1 135 ? 8.071 7.374 -6.496 1.00 94.06 135 ALA A N 1
ATOM 1083 C CA . ALA A 1 135 ? 8.290 8.143 -5.268 1.00 94.06 135 ALA A CA 1
ATOM 1084 C C . ALA A 1 135 ? 9.459 7.623 -4.434 1.00 94.06 135 ALA A C 1
ATOM 1086 O O . ALA A 1 135 ? 9.681 6.421 -4.337 1.00 94.06 135 ALA A O 1
ATOM 1087 N N . LEU A 1 136 ? 10.156 8.547 -3.782 1.00 89.88 136 LEU A N 1
ATOM 1088 C CA . LEU A 1 136 ? 11.231 8.298 -2.832 1.00 89.88 136 LEU A CA 1
ATOM 1089 C C . LEU A 1 136 ? 10.871 8.960 -1.500 1.00 89.88 136 LEU A C 1
ATOM 1091 O O . LEU A 1 136 ? 10.604 10.164 -1.439 1.00 89.88 136 LEU A O 1
ATOM 1095 N N . GLY A 1 137 ? 10.869 8.173 -0.431 1.00 82.44 137 GLY A N 1
ATOM 1096 C CA . GLY A 1 137 ? 10.639 8.639 0.929 1.00 82.44 137 GLY A CA 1
ATOM 1097 C C . GLY A 1 137 ? 11.685 8.114 1.904 1.00 82.44 137 GLY A C 1
ATOM 1098 O O . GLY A 1 137 ? 12.596 7.376 1.538 1.00 82.44 137 GLY A O 1
ATOM 1099 N N . GLU A 1 138 ? 11.552 8.508 3.168 1.00 75.38 138 GLU A N 1
ATOM 1100 C CA . GLU A 1 138 ? 12.403 7.991 4.240 1.00 75.38 138 GLU A CA 1
ATOM 1101 C C . GLU A 1 138 ? 12.217 6.472 4.360 1.00 75.38 138 GLU A C 1
ATOM 1103 O O . GLU A 1 138 ? 11.156 5.998 4.766 1.00 75.38 138 GLU A O 1
ATOM 1108 N N . GLY A 1 139 ? 13.247 5.720 3.964 1.00 74.75 139 GLY A N 1
ATOM 1109 C CA . GLY A 1 139 ? 13.279 4.260 4.054 1.00 74.75 139 GLY A CA 1
ATOM 1110 C C . GLY A 1 139 ? 12.575 3.509 2.923 1.00 74.75 139 GLY A C 1
ATOM 1111 O O . GLY A 1 139 ? 12.436 2.294 3.027 1.00 74.75 139 GLY A O 1
ATOM 1112 N N . PHE A 1 140 ? 12.125 4.178 1.852 1.00 84.44 140 PHE A N 1
ATOM 1113 C CA . PHE A 1 140 ? 11.514 3.478 0.721 1.00 84.44 140 PHE A CA 1
ATOM 1114 C C . PHE A 1 140 ? 11.695 4.176 -0.623 1.00 84.44 140 PHE A C 1
ATOM 1116 O O . PHE A 1 140 ? 11.605 5.399 -0.730 1.00 84.44 140 PHE A O 1
ATOM 1123 N N . GLU A 1 141 ? 11.831 3.369 -1.673 1.00 90.88 141 GLU A N 1
ATOM 1124 C CA . GLU A 1 141 ? 11.799 3.807 -3.064 1.00 90.88 141 GLU A CA 1
ATOM 1125 C C . GLU A 1 141 ? 10.738 2.998 -3.823 1.00 90.88 141 GLU A C 1
ATOM 1127 O O . GLU A 1 141 ? 10.896 1.803 -4.082 1.00 90.88 141 GLU A O 1
ATOM 1132 N N . LEU A 1 142 ? 9.618 3.646 -4.141 1.00 95.12 142 LEU A N 1
ATOM 1133 C CA . LEU A 1 142 ? 8.506 3.039 -4.861 1.00 95.12 142 LEU A CA 1
ATOM 1134 C C . LEU A 1 142 ? 8.752 3.138 -6.360 1.00 95.12 142 LEU A C 1
ATOM 1136 O O . LEU A 1 142 ? 8.703 4.226 -6.946 1.00 95.12 142 LEU A O 1
ATOM 1140 N N . ALA A 1 143 ? 8.957 1.977 -6.972 1.00 96.94 143 ALA A N 1
ATOM 1141 C CA . ALA A 1 143 ? 9.120 1.852 -8.403 1.00 96.94 143 ALA A CA 1
ATOM 1142 C C . ALA A 1 143 ? 7.844 2.266 -9.132 1.00 96.94 143 ALA A C 1
ATOM 1144 O O . ALA A 1 143 ? 6.718 1.951 -8.722 1.00 96.94 143 ALA A O 1
ATOM 1145 N N . GLY A 1 144 ? 8.030 2.957 -10.247 1.00 97.12 144 GLY A N 1
ATOM 1146 C CA . GLY A 1 144 ? 6.945 3.660 -10.901 1.00 97.12 144 GLY A CA 1
ATOM 1147 C C . GLY A 1 144 ? 7.189 3.945 -12.372 1.00 97.12 144 GLY A C 1
ATOM 1148 O O . GLY A 1 144 ? 8.033 3.316 -13.010 1.00 97.12 144 GLY A O 1
ATOM 1149 N N . LEU A 1 145 ? 6.424 4.883 -12.917 1.00 96.69 145 LEU A N 1
ATOM 1150 C CA . LEU A 1 145 ? 6.544 5.355 -14.293 1.00 96.69 145 LEU A CA 1
ATOM 1151 C C . LEU A 1 145 ? 6.888 6.837 -14.279 1.00 96.69 145 LEU A C 1
ATOM 1153 O O . LEU A 1 145 ? 6.265 7.613 -13.563 1.00 96.69 145 LEU A O 1
ATOM 1157 N N . PHE A 1 146 ? 7.881 7.216 -15.066 1.00 92.88 146 PHE A N 1
ATOM 1158 C CA . PHE A 1 146 ? 8.362 8.584 -15.176 1.00 92.88 146 PHE A CA 1
ATOM 1159 C C . PHE A 1 146 ? 9.065 8.758 -16.519 1.00 92.88 146 PHE A C 1
ATOM 1161 O O . PHE A 1 146 ? 9.508 7.777 -17.123 1.00 92.88 146 PHE A O 1
ATOM 1168 N N . GLU A 1 147 ? 9.170 10.000 -16.981 1.00 84.00 147 GLU A N 1
ATOM 1169 C CA . GLU A 1 147 ? 9.998 10.316 -18.141 1.00 84.00 147 GLU A CA 1
ATOM 1170 C C . GLU A 1 147 ? 11.466 10.120 -17.761 1.00 84.00 147 GLU A C 1
ATOM 1172 O O . GLU A 1 147 ? 11.980 10.772 -16.852 1.00 84.00 147 GLU A O 1
ATOM 1177 N N . GLN A 1 148 ? 12.139 9.181 -18.425 1.00 69.31 148 GLN A N 1
ATOM 1178 C CA . GLN A 1 148 ? 13.580 9.034 -18.264 1.00 69.31 148 GLN A CA 1
ATOM 1179 C C . GLN A 1 148 ? 14.265 10.286 -18.821 1.00 69.31 148 GLN A C 1
ATOM 1181 O O . GLN A 1 148 ? 13.917 10.755 -19.905 1.00 69.31 148 GLN A O 1
ATOM 1186 N N . GLY A 1 149 ? 15.217 10.829 -18.059 1.00 67.06 149 GLY A N 1
ATOM 1187 C CA . GLY A 1 149 ? 16.080 11.914 -18.521 1.00 67.06 149 GLY A CA 1
ATOM 1188 C C . GLY A 1 149 ? 16.954 11.490 -19.707 1.00 67.06 149 GLY A C 1
ATOM 1189 O O . GLY A 1 149 ? 16.847 10.376 -20.223 1.00 67.06 149 GLY A O 1
ATOM 1190 N N . GLY A 1 150 ? 17.837 12.388 -20.149 1.00 64.00 150 GLY A N 1
ATOM 1191 C CA . GLY A 1 150 ? 18.826 12.058 -21.180 1.00 64.00 150 GLY A CA 1
ATOM 1192 C C . GLY A 1 150 ? 19.719 10.879 -20.771 1.00 64.00 150 GLY A C 1
ATOM 1193 O O . GLY A 1 150 ? 19.892 10.613 -19.585 1.00 64.00 150 GLY A O 1
ATOM 1194 N N . GLU A 1 151 ? 20.309 10.191 -21.755 1.00 61.75 151 GLU A N 1
ATOM 1195 C CA . GLU A 1 151 ? 21.098 8.956 -21.561 1.00 61.75 151 GLU A CA 1
ATOM 1196 C C . GLU A 1 151 ? 22.262 9.086 -20.555 1.00 61.75 151 GLU A C 1
ATOM 1198 O O . GLU A 1 151 ? 22.712 8.080 -20.010 1.00 61.75 151 GLU A O 1
ATOM 1203 N N . ASP A 1 152 ? 22.719 10.311 -20.281 1.00 69.50 152 ASP A N 1
ATOM 1204 C CA . ASP A 1 152 ? 23.855 10.603 -19.403 1.00 69.50 152 ASP A CA 1
ATOM 1205 C C . ASP A 1 152 ? 23.483 10.806 -17.921 1.00 69.50 152 ASP A C 1
ATOM 1207 O O . ASP A 1 152 ? 24.379 10.918 -17.081 1.00 69.50 152 ASP A O 1
ATOM 1211 N N . GLU A 1 153 ? 22.193 10.857 -17.568 1.00 66.25 153 GLU A N 1
ATOM 1212 C CA . GLU A 1 153 ? 21.760 11.086 -16.186 1.00 66.25 153 GLU A CA 1
ATOM 1213 C C . GLU A 1 153 ? 21.189 9.800 -15.564 1.00 66.25 153 GLU A C 1
ATOM 1215 O O . GLU A 1 153 ? 20.202 9.248 -16.063 1.00 66.25 153 GLU A O 1
ATOM 1220 N N . PRO A 1 154 ? 21.784 9.278 -14.471 1.00 66.94 154 PRO A N 1
ATOM 1221 C CA . PRO A 1 154 ? 21.240 8.105 -13.809 1.00 66.94 154 PRO A CA 1
ATOM 1222 C C . PRO A 1 154 ? 19.839 8.431 -13.271 1.00 66.94 154 PRO A C 1
ATOM 1224 O O . PRO A 1 154 ? 19.654 9.469 -12.629 1.00 66.94 154 PRO A O 1
ATOM 1227 N N . PRO A 1 155 ? 18.838 7.565 -13.508 1.00 73.44 155 PRO A N 1
ATOM 1228 C CA . PRO A 1 155 ? 17.478 7.857 -13.093 1.00 73.44 155 PRO A CA 1
ATOM 1229 C C . PRO A 1 155 ? 17.393 7.913 -11.565 1.00 73.44 155 PRO A C 1
ATOM 1231 O O . PRO A 1 155 ? 17.894 7.029 -10.873 1.00 73.44 155 PRO A O 1
ATOM 1234 N N . GLN A 1 156 ? 16.716 8.941 -11.048 1.00 80.69 156 GLN A N 1
ATOM 1235 C CA . GLN A 1 156 ? 16.490 9.123 -9.606 1.00 80.69 156 GLN A CA 1
ATOM 1236 C C . GLN A 1 156 ? 15.523 8.088 -9.011 1.00 80.69 156 GLN A C 1
ATOM 1238 O O . GLN A 1 156 ? 15.442 7.959 -7.793 1.00 80.69 156 GLN A O 1
ATOM 1243 N N . TRP A 1 157 ? 14.781 7.379 -9.866 1.00 88.19 157 TRP A N 1
ATOM 1244 C CA . TRP A 1 157 ? 13.773 6.399 -9.480 1.00 88.19 157 TRP A CA 1
ATOM 1245 C C . TRP A 1 157 ? 13.937 5.098 -10.263 1.00 88.19 157 TRP A C 1
ATOM 1247 O O . TRP A 1 157 ? 14.427 5.072 -11.395 1.00 88.19 157 TRP A O 1
ATOM 1257 N N . ASN A 1 158 ? 13.423 4.009 -9.708 1.00 90.88 158 ASN A N 1
ATOM 1258 C CA . ASN A 1 158 ? 13.302 2.745 -10.412 1.00 90.88 158 ASN A CA 1
ATOM 1259 C C . ASN A 1 158 ? 12.067 2.713 -11.328 1.00 90.88 158 ASN A C 1
ATOM 1261 O O . ASN A 1 158 ? 10.925 2.888 -10.900 1.00 90.88 158 ASN A O 1
ATOM 1265 N N . HIS A 1 159 ? 12.288 2.443 -12.617 1.00 94.62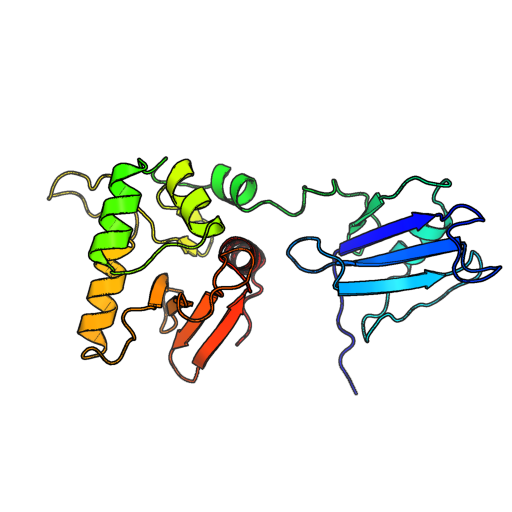 159 HIS A N 1
ATOM 1266 C CA . HIS A 1 159 ? 11.202 2.294 -13.584 1.00 94.62 159 HIS A CA 1
ATOM 1267 C C . HIS A 1 159 ? 10.600 0.883 -13.494 1.00 94.62 159 HIS A C 1
ATOM 1269 O O . HIS A 1 159 ? 11.271 -0.111 -13.786 1.00 94.62 159 HIS A O 1
ATOM 1275 N N . VAL A 1 160 ? 9.312 0.780 -13.151 1.00 97.25 160 VAL A N 1
ATOM 1276 C CA . VAL A 1 160 ? 8.644 -0.489 -12.798 1.00 97.25 160 VAL A CA 1
ATOM 1277 C C . VAL A 1 160 ? 8.788 -1.565 -13.876 1.00 97.25 160 VAL A C 1
ATOM 1279 O O . VAL A 1 160 ? 9.073 -2.724 -13.569 1.00 97.25 160 VAL A O 1
ATOM 1282 N N . VAL A 1 161 ? 8.660 -1.195 -15.156 1.00 97.06 161 VAL A N 1
ATOM 1283 C CA . VAL A 1 161 ? 8.780 -2.149 -16.273 1.00 97.06 161 VAL A CA 1
ATOM 1284 C C . VAL A 1 161 ? 10.199 -2.708 -16.378 1.00 97.06 161 VAL A C 1
ATOM 1286 O O . VAL A 1 161 ? 10.381 -3.925 -16.432 1.00 97.06 161 VAL A O 1
ATOM 1289 N N . SER A 1 162 ? 11.221 -1.846 -16.388 1.00 95.06 162 SER A N 1
ATOM 1290 C CA . SER A 1 162 ? 12.607 -2.275 -16.584 1.00 95.06 162 SER A CA 1
ATOM 1291 C C . SER A 1 162 ? 13.110 -3.066 -15.379 1.00 95.06 162 SER A C 1
ATOM 1293 O O . SER A 1 162 ? 13.739 -4.109 -15.567 1.00 95.06 162 SER A O 1
ATOM 1295 N N . GLN A 1 163 ? 12.759 -2.644 -14.160 1.00 94.88 163 GLN A N 1
ATOM 1296 C CA . GLN A 1 163 ? 13.065 -3.369 -12.929 1.00 94.88 163 GLN A CA 1
ATOM 1297 C C . GLN A 1 163 ? 12.412 -4.753 -12.920 1.00 94.88 163 GLN A C 1
ATOM 1299 O O . GLN A 1 163 ? 13.101 -5.753 -12.711 1.00 94.88 163 GLN A O 1
ATOM 1304 N N . THR A 1 164 ? 11.109 -4.830 -13.202 1.00 97.06 164 THR A N 1
ATOM 1305 C CA . THR A 1 164 ? 10.373 -6.100 -13.225 1.00 97.06 164 THR A CA 1
ATOM 1306 C C . THR A 1 164 ? 10.981 -7.066 -14.243 1.00 97.06 164 THR A C 1
ATOM 1308 O O . THR A 1 164 ? 11.271 -8.218 -13.918 1.00 97.06 164 THR A O 1
ATOM 1311 N N . LEU A 1 165 ? 11.256 -6.605 -15.467 1.00 96.25 165 LEU A N 1
ATOM 1312 C CA . LEU A 1 165 ? 11.878 -7.439 -16.498 1.00 96.25 165 LEU A CA 1
ATOM 1313 C C . LEU A 1 165 ? 13.316 -7.844 -16.141 1.00 96.25 165 LEU A C 1
ATOM 1315 O O . LEU A 1 165 ? 13.721 -8.970 -16.435 1.00 96.25 165 LEU A O 1
ATOM 1319 N N . ARG A 1 166 ? 14.092 -6.964 -15.493 1.00 94.94 166 ARG A N 1
ATOM 1320 C CA . ARG A 1 166 ? 15.444 -7.280 -15.004 1.00 94.94 166 ARG A CA 1
ATOM 1321 C C . ARG A 1 166 ? 15.406 -8.411 -13.977 1.00 94.94 166 ARG A C 1
ATOM 1323 O O . ARG A 1 166 ? 16.169 -9.360 -14.123 1.00 94.94 166 ARG A O 1
ATOM 1330 N N . LEU A 1 167 ? 14.503 -8.346 -13.001 1.00 94.75 167 LEU A N 1
ATOM 1331 C CA . LEU A 1 167 ? 14.350 -9.373 -11.963 1.00 94.75 167 LEU A CA 1
ATOM 1332 C C . LEU A 1 167 ? 13.855 -10.712 -12.532 1.00 94.75 167 LEU A C 1
ATOM 1334 O O . LEU A 1 167 ? 14.363 -11.773 -12.165 1.00 94.75 167 LEU A O 1
ATOM 1338 N N . ARG A 1 168 ? 12.937 -10.687 -13.508 1.00 94.81 168 ARG A N 1
ATOM 1339 C CA . ARG A 1 168 ? 12.526 -11.900 -14.245 1.00 94.81 168 ARG A CA 1
ATOM 1340 C C . ARG A 1 168 ? 13.701 -12.565 -14.962 1.00 94.81 168 ARG A C 1
ATOM 1342 O O . ARG A 1 168 ? 13.848 -13.780 -14.901 1.00 94.81 168 ARG A O 1
ATOM 1349 N N . ARG A 1 169 ? 14.568 -11.782 -15.612 1.00 94.44 169 ARG A N 1
ATOM 1350 C CA . ARG A 1 169 ? 15.773 -12.321 -16.263 1.00 94.44 169 ARG A CA 1
ATOM 1351 C C . ARG A 1 169 ? 16.782 -12.862 -15.249 1.00 94.44 169 ARG A C 1
ATOM 1353 O O . ARG A 1 169 ? 17.301 -13.954 -15.452 1.00 94.44 169 ARG A O 1
ATOM 1360 N N . ALA A 1 170 ? 17.032 -12.122 -14.168 1.00 92.12 170 ALA A N 1
ATOM 1361 C CA . ALA A 1 170 ? 17.983 -12.504 -13.122 1.00 92.12 170 ALA A CA 1
ATOM 1362 C C . ALA A 1 170 ? 17.579 -13.798 -12.394 1.00 92.12 170 ALA A C 1
ATOM 1364 O O . ALA A 1 170 ? 18.435 -14.600 -12.049 1.00 92.12 170 ALA A O 1
ATOM 1365 N N . SER A 1 171 ? 16.277 -14.049 -12.242 1.00 90.00 171 SER A N 1
ATOM 1366 C CA . SER A 1 171 ? 15.733 -15.296 -11.681 1.00 90.00 171 SER A CA 1
ATOM 1367 C C . SER A 1 171 ? 15.693 -16.466 -12.676 1.00 90.00 171 SER A C 1
ATOM 1369 O O . SER A 1 171 ? 14.991 -17.445 -12.442 1.00 90.00 171 SER A O 1
ATOM 1371 N N . HIS A 1 172 ? 16.383 -16.377 -13.820 1.00 90.12 172 HIS A N 1
ATOM 1372 C CA . HIS A 1 172 ? 16.303 -17.371 -14.898 1.00 90.12 172 HIS A CA 1
ATOM 1373 C C . HIS A 1 172 ? 14.856 -17.677 -15.338 1.00 90.12 172 HIS A C 1
ATOM 1375 O O . HIS A 1 172 ? 14.538 -18.811 -15.691 1.00 90.12 172 HIS A O 1
ATOM 1381 N N . HIS A 1 173 ? 13.984 -16.660 -15.344 1.00 85.00 173 HIS A N 1
ATOM 1382 C CA . HIS A 1 173 ? 12.552 -16.759 -15.660 1.00 85.00 173 HIS A CA 1
ATOM 1383 C C . HIS A 1 173 ? 11.728 -17.616 -14.687 1.00 85.00 173 HIS A C 1
ATOM 1385 O O . HIS A 1 173 ? 10.616 -18.021 -15.021 1.00 85.00 173 HIS A O 1
ATOM 1391 N N . GLN A 1 174 ? 12.237 -17.871 -13.480 1.00 88.69 174 GLN A N 1
ATOM 1392 C CA . GLN A 1 174 ? 11.470 -18.540 -12.425 1.00 88.69 174 GLN A CA 1
ATOM 1393 C C . GLN A 1 174 ? 10.461 -17.595 -11.761 1.00 88.69 174 GLN A C 1
ATOM 1395 O O . GLN A 1 174 ? 9.458 -18.058 -11.224 1.00 88.69 174 GLN A O 1
ATOM 1400 N N . LEU A 1 175 ? 10.681 -16.276 -11.830 1.00 92.56 175 LEU A N 1
ATOM 1401 C CA . LEU A 1 175 ? 9.718 -15.292 -11.343 1.00 92.56 175 LEU A CA 1
ATOM 1402 C C . LEU A 1 175 ? 8.495 -15.213 -12.285 1.00 92.56 175 LEU A C 1
ATOM 1404 O O . LEU A 1 175 ? 8.666 -14.887 -13.467 1.00 92.56 175 LEU A O 1
ATOM 1408 N N . PRO A 1 176 ? 7.262 -15.451 -11.793 1.00 94.00 176 PRO A N 1
ATOM 1409 C CA . PRO A 1 176 ? 6.066 -15.439 -12.629 1.00 94.00 176 PRO A CA 1
ATOM 1410 C C . PRO A 1 176 ? 5.838 -14.106 -13.371 1.00 94.00 176 PRO A C 1
ATOM 1412 O O . PRO A 1 176 ? 6.007 -13.032 -12.782 1.00 94.00 176 PRO A O 1
ATOM 1415 N N . PRO A 1 177 ? 5.359 -14.130 -14.634 1.00 95.00 177 PRO A N 1
ATOM 1416 C CA . PRO A 1 177 ? 5.021 -12.918 -15.392 1.00 95.00 177 PRO A CA 1
ATOM 1417 C C . PRO A 1 177 ? 3.908 -12.055 -14.777 1.00 95.00 177 PRO A C 1
ATOM 1419 O O . PRO A 1 177 ? 3.719 -10.912 -15.181 1.00 95.00 177 PRO A O 1
ATOM 1422 N N . SER A 1 178 ? 3.169 -12.590 -13.810 1.00 96.06 178 SER A N 1
ATOM 1423 C CA . SER A 1 178 ? 2.111 -11.896 -13.079 1.00 96.06 178 SER A CA 1
ATOM 1424 C C . SER A 1 178 ? 2.614 -11.028 -11.921 1.00 96.06 178 SER A C 1
ATOM 1426 O O . SER A 1 178 ? 1.831 -10.244 -11.381 1.00 96.06 178 SER A O 1
ATOM 1428 N N . LEU A 1 179 ? 3.888 -11.160 -11.532 1.00 97.75 179 LEU A N 1
ATOM 1429 C CA . LEU A 1 179 ? 4.493 -10.376 -10.459 1.00 97.75 179 LEU A CA 1
ATOM 1430 C C . LEU A 1 179 ? 5.088 -9.074 -10.998 1.00 97.75 179 LEU A C 1
ATOM 1432 O O . LEU A 1 179 ? 5.841 -9.079 -11.980 1.00 97.75 179 LEU A O 1
ATOM 1436 N N . ILE A 1 180 ? 4.761 -7.966 -10.336 1.00 98.25 180 ILE A N 1
ATOM 1437 C CA . ILE A 1 180 ? 5.238 -6.617 -10.668 1.00 98.25 180 ILE A CA 1
ATOM 1438 C C . ILE A 1 180 ? 6.082 -6.111 -9.505 1.00 98.25 180 ILE A C 1
ATOM 1440 O O . ILE A 1 180 ? 5.547 -5.945 -8.415 1.00 98.25 180 ILE A O 1
ATOM 1444 N N . ALA A 1 181 ? 7.375 -5.870 -9.720 1.00 97.50 181 ALA A N 1
ATOM 1445 C CA . ALA A 1 181 ? 8.280 -5.415 -8.666 1.00 97.50 181 ALA A CA 1
ATOM 1446 C C . ALA A 1 181 ? 8.037 -3.935 -8.359 1.00 97.50 181 ALA A C 1
ATOM 1448 O O . ALA A 1 181 ? 8.220 -3.097 -9.241 1.00 97.50 181 ALA A O 1
ATOM 1449 N N . VAL A 1 182 ? 7.636 -3.621 -7.127 1.00 97.25 182 VAL A N 1
ATOM 1450 C CA . VAL A 1 182 ? 7.280 -2.249 -6.722 1.00 97.25 182 VAL A CA 1
ATOM 1451 C C . VAL A 1 182 ? 8.238 -1.636 -5.709 1.00 97.25 182 VAL A C 1
ATOM 1453 O O . VAL A 1 182 ? 8.267 -0.416 -5.585 1.00 97.25 182 VAL A O 1
ATOM 1456 N N . LEU A 1 183 ? 9.017 -2.451 -4.996 1.00 94.69 183 LEU A N 1
ATOM 1457 C CA . LEU A 1 183 ? 10.018 -1.989 -4.036 1.00 94.69 183 LEU A CA 1
ATOM 1458 C C . LEU A 1 183 ? 11.047 -3.094 -3.778 1.00 94.69 183 LEU A C 1
ATOM 1460 O O . LEU A 1 183 ? 10.676 -4.262 -3.687 1.00 94.69 183 LEU A O 1
ATOM 1464 N N . GLY A 1 184 ? 12.320 -2.729 -3.651 1.00 91.25 184 GLY A N 1
ATOM 1465 C CA . GLY A 1 184 ? 13.334 -3.547 -2.978 1.00 91.25 184 GLY A CA 1
ATOM 1466 C C . GLY A 1 184 ? 13.708 -2.869 -1.664 1.00 91.25 184 GLY A C 1
ATOM 1467 O O . GLY A 1 184 ? 13.709 -1.640 -1.609 1.00 91.25 184 GLY A O 1
ATOM 1468 N N . ASP A 1 185 ? 13.982 -3.634 -0.613 1.00 85.50 185 ASP A N 1
ATOM 1469 C CA . ASP A 1 185 ? 14.373 -3.065 0.688 1.00 85.50 185 ASP A CA 1
ATOM 1470 C C . ASP A 1 185 ? 15.844 -2.620 0.755 1.00 85.50 185 ASP A C 1
ATOM 1472 O O . ASP A 1 185 ? 16.268 -2.032 1.745 1.00 85.50 185 ASP A O 1
ATOM 1476 N N . GLY A 1 186 ? 16.608 -2.854 -0.315 1.00 79.75 186 GLY A N 1
ATOM 1477 C CA . GLY A 1 186 ? 18.042 -2.569 -0.377 1.00 79.75 186 GLY A CA 1
ATOM 1478 C C . GLY A 1 186 ? 18.916 -3.725 0.116 1.00 79.75 186 GLY A C 1
ATOM 1479 O O . GLY A 1 186 ? 20.136 -3.643 -0.017 1.00 79.75 186 GLY A O 1
ATOM 1480 N N . GLU A 1 187 ? 18.301 -4.796 0.617 1.00 82.50 187 GLU A N 1
ATOM 1481 C CA . GLU A 1 187 ? 18.935 -6.068 0.943 1.00 82.50 187 GLU A CA 1
ATOM 1482 C C . GLU A 1 187 ? 18.493 -7.123 -0.090 1.00 82.50 187 GLU A C 1
ATOM 1484 O O . GLU A 1 187 ? 18.643 -6.909 -1.298 1.00 82.50 187 GLU A O 1
ATOM 1489 N N . ASP A 1 188 ? 17.956 -8.257 0.363 1.00 86.06 188 ASP A N 1
ATOM 1490 C CA . ASP A 1 188 ? 17.621 -9.400 -0.487 1.00 86.06 188 ASP A CA 1
ATOM 1491 C C . ASP A 1 188 ? 16.105 -9.628 -0.648 1.00 86.06 188 ASP A C 1
ATOM 1493 O O . ASP A 1 188 ? 15.702 -10.602 -1.297 1.00 86.06 188 ASP A O 1
ATOM 1497 N N . HIS A 1 189 ? 15.247 -8.747 -0.111 1.00 91.94 189 HIS A N 1
ATOM 1498 C CA . HIS A 1 189 ? 13.799 -8.853 -0.303 1.00 91.94 189 HIS A CA 1
ATOM 1499 C C . HIS A 1 189 ? 13.281 -7.868 -1.343 1.00 91.94 189 HIS A C 1
ATOM 1501 O O . HIS A 1 189 ? 13.583 -6.673 -1.376 1.00 91.94 189 HIS A O 1
ATOM 1507 N N . VAL A 1 190 ? 12.405 -8.389 -2.196 1.00 95.25 190 VAL A N 1
ATOM 1508 C CA . VAL A 1 190 ? 11.664 -7.597 -3.171 1.00 95.25 190 VAL A CA 1
ATOM 1509 C C . VAL A 1 190 ? 10.176 -7.814 -2.956 1.00 95.25 190 VAL A C 1
ATOM 1511 O O . VAL A 1 190 ? 9.705 -8.937 -2.759 1.00 95.25 190 VAL A O 1
ATOM 1514 N N . TYR A 1 191 ? 9.431 -6.718 -3.026 1.00 96.69 191 TYR A N 1
ATOM 1515 C CA . TYR A 1 191 ? 7.987 -6.702 -2.889 1.00 96.69 191 TYR A CA 1
ATOM 1516 C C . TYR A 1 191 ? 7.340 -6.586 -4.257 1.00 96.69 191 TYR A C 1
ATOM 1518 O O . TYR A 1 191 ? 7.688 -5.723 -5.074 1.00 96.69 191 TYR A O 1
ATOM 1526 N N . TYR A 1 192 ? 6.370 -7.460 -4.490 1.00 98.19 192 TYR A N 1
ATOM 1527 C CA . TYR A 1 192 ? 5.691 -7.596 -5.761 1.00 98.19 192 TYR A CA 1
ATOM 1528 C C . TYR A 1 192 ? 4.190 -7.440 -5.594 1.00 98.19 192 TYR A C 1
ATOM 1530 O O . TYR A 1 192 ? 3.615 -7.971 -4.652 1.00 98.19 192 TYR A O 1
ATOM 1538 N N . ILE A 1 193 ? 3.526 -6.795 -6.545 1.00 98.56 193 ILE A N 1
ATOM 1539 C CA . ILE A 1 193 ? 2.078 -6.949 -6.702 1.00 98.56 193 ILE A CA 1
ATOM 1540 C C . ILE A 1 193 ? 1.824 -8.289 -7.405 1.00 98.56 193 ILE A C 1
ATOM 1542 O O . ILE A 1 193 ? 2.316 -8.490 -8.519 1.00 98.56 193 ILE A O 1
ATOM 1546 N N . ASP A 1 194 ? 1.042 -9.182 -6.790 1.00 98.19 194 ASP A N 1
ATOM 1547 C CA . ASP A 1 194 ? 0.630 -10.457 -7.396 1.00 98.19 194 ASP A CA 1
ATOM 1548 C C . ASP A 1 194 ? -0.730 -10.332 -8.089 1.00 98.19 194 ASP A C 1
ATOM 1550 O O . ASP A 1 194 ? -1.795 -10.487 -7.487 1.00 98.19 194 ASP A O 1
ATOM 1554 N N . THR A 1 195 ? -0.690 -10.086 -9.400 1.00 97.38 195 THR A N 1
ATOM 1555 C CA . THR A 1 195 ? -1.898 -9.871 -10.212 1.00 97.38 195 THR A CA 1
ATOM 1556 C C . THR A 1 195 ? -2.743 -11.127 -10.439 1.00 97.38 195 THR A C 1
ATOM 1558 O O . THR A 1 195 ? -3.862 -11.010 -10.943 1.00 97.38 195 THR A O 1
ATOM 1561 N N . THR A 1 196 ? -2.267 -12.319 -10.048 1.00 96.31 196 THR A N 1
ATOM 1562 C CA . THR A 1 196 ? -3.071 -13.555 -10.129 1.00 96.31 196 THR A CA 1
ATOM 1563 C C . THR A 1 196 ? -4.131 -13.634 -9.036 1.00 96.31 196 THR A C 1
ATOM 1565 O O . THR A 1 196 ? -5.160 -14.281 -9.220 1.00 96.31 196 THR A O 1
ATOM 1568 N N . ARG A 1 197 ? -3.916 -12.942 -7.911 1.00 93.62 197 ARG A N 1
ATOM 1569 C CA . ARG A 1 197 ? -4.791 -12.966 -6.731 1.00 93.62 197 ARG A CA 1
ATOM 1570 C C . ARG A 1 197 ? -5.697 -11.740 -6.682 1.00 93.62 197 ARG A C 1
ATOM 1572 O O . ARG A 1 197 ? -5.870 -11.115 -5.636 1.00 93.62 197 ARG A O 1
ATOM 1579 N N . ARG A 1 198 ? -6.252 -11.368 -7.836 1.00 92.94 198 ARG A N 1
ATOM 1580 C CA . ARG A 1 198 ? -7.121 -10.197 -7.947 1.00 92.94 198 ARG A CA 1
ATOM 1581 C C . ARG A 1 198 ? -8.417 -10.405 -7.163 1.00 92.94 198 ARG A C 1
ATOM 1583 O O . ARG A 1 198 ? -9.110 -11.406 -7.331 1.00 92.94 198 ARG A O 1
ATOM 1590 N N . ARG A 1 199 ? -8.743 -9.432 -6.319 1.00 91.44 199 ARG A N 1
ATOM 1591 C CA . ARG A 1 199 ? -9.960 -9.381 -5.504 1.00 91.44 199 ARG A CA 1
ATOM 1592 C C . ARG A 1 199 ? -11.152 -8.854 -6.307 1.00 91.44 199 ARG A C 1
ATOM 1594 O O . ARG A 1 199 ? -11.001 -8.330 -7.409 1.00 91.44 199 ARG A O 1
ATOM 1601 N N . ALA A 1 200 ? -12.350 -8.957 -5.731 1.00 83.25 200 ALA A N 1
ATOM 1602 C CA . ALA A 1 200 ? -13.589 -8.474 -6.352 1.00 83.25 200 ALA A CA 1
ATOM 1603 C C . ALA A 1 200 ? -13.609 -6.950 -6.591 1.00 83.25 200 ALA A C 1
ATOM 1605 O O . ALA A 1 200 ? -14.270 -6.482 -7.511 1.00 83.25 200 ALA A O 1
ATOM 1606 N N . ASP A 1 201 ? -12.863 -6.187 -5.789 1.00 78.62 201 ASP A N 1
ATOM 1607 C CA . ASP A 1 201 ? -12.654 -4.739 -5.945 1.00 78.62 201 ASP A CA 1
ATOM 1608 C C . ASP A 1 201 ? -11.598 -4.392 -7.017 1.00 78.62 201 ASP A C 1
ATOM 1610 O O . ASP A 1 201 ? -11.332 -3.222 -7.286 1.00 78.62 201 ASP A O 1
ATOM 1614 N N . GLY A 1 202 ? -10.995 -5.405 -7.645 1.00 89.19 202 GLY A N 1
ATOM 1615 C CA . GLY A 1 202 ? -9.940 -5.254 -8.634 1.00 89.19 202 GLY A CA 1
ATOM 1616 C C . GLY A 1 202 ? -8.546 -5.051 -8.040 1.00 89.19 202 GLY A C 1
ATOM 1617 O O . GLY A 1 202 ? -7.589 -5.018 -8.813 1.00 89.19 202 GLY A O 1
ATOM 1618 N N . GLU A 1 203 ? -8.393 -4.945 -6.719 1.00 93.62 203 GLU A N 1
ATOM 1619 C CA . GLU A 1 203 ? -7.083 -4.843 -6.074 1.00 93.62 203 GLU A CA 1
ATOM 1620 C C . GLU A 1 203 ? -6.331 -6.179 -6.110 1.00 93.62 203 GLU A C 1
ATOM 1622 O O . GLU A 1 203 ? -6.897 -7.247 -6.356 1.00 93.62 203 GLU A O 1
ATOM 1627 N N . SER A 1 204 ? -5.019 -6.121 -5.913 1.00 97.25 204 SER A N 1
ATOM 1628 C CA . SER A 1 204 ? -4.141 -7.293 -5.872 1.00 97.25 204 SER A CA 1
ATOM 1629 C C . SER A 1 204 ? -3.186 -7.162 -4.689 1.00 97.25 204 SER A C 1
ATOM 1631 O O . SER A 1 204 ? -2.711 -6.049 -4.438 1.00 97.25 204 SER A O 1
ATOM 1633 N N . PRO A 1 205 ? -2.905 -8.258 -3.966 1.00 96.81 205 PRO A N 1
ATOM 1634 C CA . PRO A 1 205 ? -2.047 -8.210 -2.796 1.00 96.81 205 PRO A CA 1
ATOM 1635 C C . PRO A 1 205 ? -0.603 -7.886 -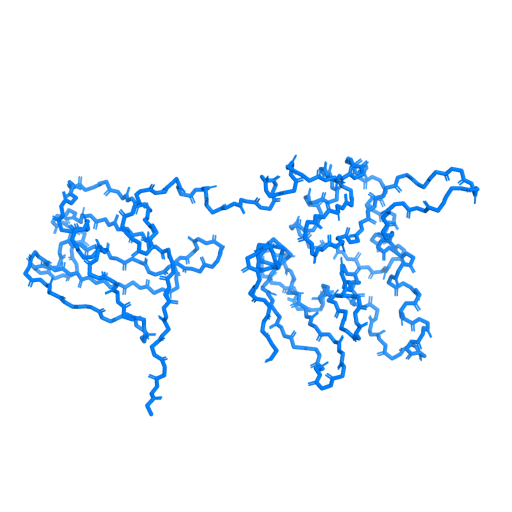3.172 1.00 96.81 205 PRO A C 1
ATOM 1637 O O . PRO A 1 205 ? -0.150 -8.161 -4.287 1.00 96.81 205 PRO A O 1
ATOM 1640 N N . VAL A 1 206 ? 0.121 -7.340 -2.199 1.00 97.38 206 VAL A N 1
ATOM 1641 C CA . VAL A 1 206 ? 1.576 -7.218 -2.244 1.00 97.38 206 VAL A CA 1
ATOM 1642 C C . VAL A 1 206 ? 2.190 -8.386 -1.485 1.00 97.38 206 VAL A C 1
ATOM 1644 O O . VAL A 1 206 ? 1.809 -8.664 -0.345 1.00 97.38 206 VAL A O 1
ATOM 1647 N N . VAL A 1 207 ? 3.137 -9.064 -2.121 1.00 97.00 207 VAL A N 1
ATOM 1648 C CA . VAL A 1 207 ? 3.859 -10.223 -1.597 1.00 97.00 207 VAL A CA 1
ATOM 1649 C C . VAL A 1 207 ? 5.349 -9.918 -1.488 1.00 97.00 207 VAL A C 1
ATOM 1651 O O . VAL A 1 207 ? 5.879 -9.170 -2.306 1.00 97.00 207 VAL A O 1
ATOM 1654 N N . ALA A 1 208 ? 6.029 -10.503 -0.509 1.00 95.94 208 ALA A N 1
ATOM 1655 C CA . ALA A 1 208 ? 7.483 -10.467 -0.405 1.00 95.94 208 ALA A CA 1
ATOM 1656 C C . ALA A 1 208 ? 8.100 -11.765 -0.925 1.00 95.94 208 ALA A C 1
ATOM 1658 O O . ALA A 1 208 ? 7.571 -12.857 -0.696 1.00 95.94 208 ALA A O 1
ATOM 1659 N N . ILE A 1 209 ? 9.239 -11.633 -1.604 1.00 94.94 209 ILE A N 1
ATOM 1660 C CA . ILE A 1 209 ? 10.102 -12.748 -1.994 1.00 94.94 209 ILE A CA 1
ATOM 1661 C C . ILE A 1 209 ? 11.546 -12.373 -1.656 1.00 94.94 209 ILE A C 1
ATOM 1663 O O . ILE A 1 209 ? 11.999 -11.290 -2.028 1.00 94.94 209 ILE A O 1
ATOM 1667 N N . GLY A 1 210 ? 12.252 -13.274 -0.977 1.00 92.12 210 GLY A N 1
ATOM 1668 C CA . GLY A 1 210 ? 13.642 -13.122 -0.550 1.00 92.12 210 GLY A CA 1
AT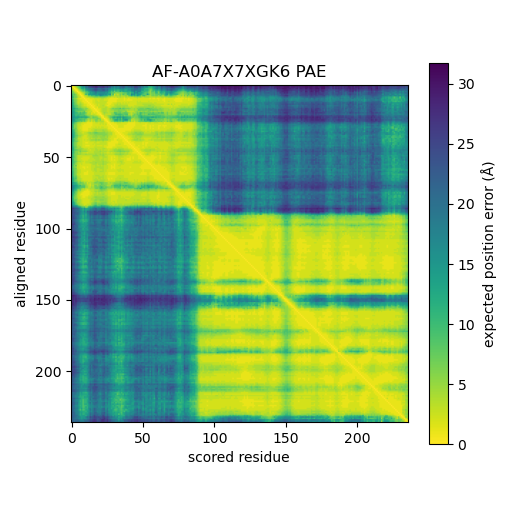OM 1669 C C . GLY A 1 210 ? 14.128 -14.361 0.216 1.00 92.12 210 GLY A C 1
ATOM 1670 O O . GLY A 1 210 ? 13.403 -15.357 0.316 1.00 92.12 210 GLY A O 1
ATOM 1671 N N . PRO A 1 211 ? 15.348 -14.354 0.771 1.00 88.88 211 PRO A N 1
ATOM 1672 C CA . PRO A 1 211 ? 15.860 -15.451 1.584 1.00 88.88 211 PRO A CA 1
ATOM 1673 C C . PRO A 1 211 ? 14.904 -15.805 2.732 1.00 88.88 211 PRO A C 1
ATOM 1675 O O . PRO A 1 211 ? 14.526 -14.962 3.540 1.00 88.88 211 PRO A O 1
ATOM 1678 N N . GLY A 1 212 ? 14.470 -17.068 2.788 1.00 88.38 212 GLY A N 1
ATOM 1679 C CA . GLY A 1 212 ? 13.526 -17.548 3.806 1.00 88.38 212 GLY A CA 1
ATOM 1680 C C . GLY A 1 212 ? 12.089 -17.025 3.665 1.00 88.38 212 GLY A C 1
ATOM 1681 O O . GLY A 1 212 ? 11.252 -17.356 4.497 1.00 88.38 212 GLY A O 1
ATOM 1682 N N . THR A 1 213 ? 11.783 -16.245 2.624 1.00 88.88 213 THR A N 1
ATOM 1683 C CA . THR A 1 213 ? 10.460 -15.662 2.368 1.00 88.88 213 THR A CA 1
ATOM 1684 C C . THR A 1 213 ? 10.030 -15.996 0.943 1.00 88.88 213 THR A C 1
ATOM 1686 O O . THR A 1 213 ? 10.532 -15.410 -0.012 1.00 88.88 213 THR A O 1
ATOM 1689 N N . ASP A 1 214 ? 9.093 -16.929 0.782 1.00 91.12 214 ASP A N 1
ATOM 1690 C CA . ASP A 1 214 ? 8.574 -17.306 -0.536 1.00 91.12 214 ASP A CA 1
ATOM 1691 C C . ASP A 1 214 ? 7.102 -16.911 -0.676 1.00 91.12 214 ASP A C 1
ATOM 1693 O O . ASP A 1 214 ? 6.205 -17.545 -0.118 1.00 91.12 214 ASP A O 1
ATOM 1697 N N . ASN A 1 215 ? 6.868 -15.833 -1.427 1.00 91.69 215 ASN A N 1
ATOM 1698 C CA . ASN A 1 215 ? 5.546 -15.366 -1.842 1.00 91.69 215 ASN A CA 1
ATOM 1699 C C . ASN A 1 215 ? 4.574 -15.105 -0.669 1.00 91.69 215 ASN A C 1
ATOM 1701 O O . ASN A 1 215 ? 3.378 -15.421 -0.731 1.00 91.69 215 ASN A O 1
ATOM 1705 N N . VAL A 1 216 ? 5.104 -14.530 0.415 1.00 94.31 216 VAL A N 1
ATOM 1706 C CA . VAL A 1 216 ? 4.358 -14.213 1.642 1.00 94.31 216 VAL A CA 1
ATOM 1707 C C . VAL A 1 216 ? 3.552 -12.937 1.430 1.00 94.31 216 VAL A C 1
ATOM 1709 O O . VAL A 1 216 ? 4.106 -11.922 1.022 1.00 94.31 216 VAL A O 1
ATOM 1712 N N . VAL A 1 217 ? 2.247 -12.965 1.710 1.00 94.00 217 VAL A N 1
ATOM 1713 C CA . VAL A 1 217 ? 1.377 -11.783 1.584 1.00 94.00 217 VAL A CA 1
ATOM 1714 C C . VAL A 1 217 ? 1.694 -10.782 2.695 1.00 94.00 217 VAL A C 1
ATOM 1716 O O . VAL A 1 217 ? 1.494 -11.077 3.870 1.00 94.00 217 VAL A O 1
ATOM 1719 N N . ILE A 1 218 ? 2.134 -9.585 2.307 1.00 91.81 218 ILE A N 1
ATOM 1720 C CA . ILE A 1 218 ? 2.498 -8.488 3.216 1.00 91.81 218 ILE A CA 1
ATOM 1721 C C . ILE A 1 218 ? 1.383 -7.450 3.321 1.00 91.81 218 ILE A C 1
ATOM 1723 O O . ILE A 1 218 ? 1.252 -6.786 4.349 1.00 91.81 218 ILE A O 1
ATOM 1727 N N . ALA A 1 219 ? 0.561 -7.292 2.283 1.00 90.19 219 ALA A N 1
ATOM 1728 C CA . ALA A 1 219 ? -0.592 -6.400 2.300 1.00 90.19 219 ALA A CA 1
ATOM 1729 C C . ALA A 1 219 ? -1.654 -6.822 1.281 1.00 90.19 219 ALA A C 1
ATOM 1731 O O . ALA A 1 219 ? -1.342 -7.389 0.237 1.00 90.19 219 ALA A O 1
ATOM 1732 N N . ASP A 1 220 ? -2.905 -6.459 1.552 1.00 88.19 220 ASP A N 1
ATOM 1733 C CA . ASP A 1 220 ? -4.048 -6.758 0.681 1.00 88.19 220 ASP A CA 1
ATOM 1734 C C . ASP A 1 220 ? -4.069 -5.945 -0.619 1.00 88.19 220 ASP A C 1
ATOM 1736 O O . ASP A 1 220 ? -4.722 -6.338 -1.587 1.00 88.19 220 ASP A O 1
ATOM 1740 N N . ASN A 1 221 ? -3.403 -4.790 -0.628 1.00 90.25 221 ASN A N 1
ATOM 1741 C CA . ASN A 1 221 ? -3.294 -3.894 -1.772 1.00 90.25 221 ASN A CA 1
ATOM 1742 C C . ASN A 1 221 ? -2.076 -2.968 -1.630 1.00 90.25 221 ASN A C 1
ATOM 1744 O O . ASN A 1 221 ? -1.454 -2.885 -0.565 1.00 90.25 221 ASN A O 1
ATOM 1748 N N . PHE A 1 222 ? -1.756 -2.243 -2.703 1.00 93.75 222 PHE A N 1
ATOM 1749 C CA . PHE A 1 222 ? -0.600 -1.349 -2.748 1.00 93.75 222 PHE A CA 1
ATOM 1750 C C . PHE A 1 222 ? -0.708 -0.171 -1.766 1.00 93.75 222 PHE A C 1
ATOM 1752 O O . PHE A 1 222 ? 0.284 0.195 -1.143 1.00 93.75 222 PHE A O 1
ATOM 1759 N N . SER A 1 223 ? -1.896 0.411 -1.566 1.00 89.81 223 SER A N 1
ATOM 1760 C CA . SER A 1 223 ? -2.060 1.522 -0.616 1.00 89.81 223 SER A CA 1
ATOM 1761 C C . SER A 1 223 ? -1.729 1.106 0.818 1.00 89.81 223 SER A C 1
ATOM 1763 O O . SER A 1 223 ? -0.961 1.792 1.489 1.00 89.81 223 SER A O 1
ATOM 1765 N N . VAL A 1 224 ? -2.255 -0.038 1.267 1.00 86.44 224 VAL A N 1
ATOM 1766 C CA . VAL A 1 224 ? -1.974 -0.591 2.602 1.00 86.44 224 VAL A CA 1
ATOM 1767 C C . VAL A 1 224 ? -0.490 -0.923 2.748 1.00 86.44 224 VAL A C 1
ATOM 1769 O O . VAL A 1 224 ? 0.100 -0.632 3.784 1.00 86.44 224 VAL A O 1
ATOM 1772 N N . PHE A 1 225 ? 0.132 -1.476 1.704 1.00 91.12 225 PHE A N 1
ATOM 1773 C CA . PHE A 1 225 ? 1.567 -1.760 1.691 1.00 91.12 225 PHE A CA 1
ATOM 1774 C C . PHE A 1 225 ? 2.415 -0.512 1.966 1.00 91.12 225 PHE A C 1
ATOM 1776 O O . PHE A 1 225 ? 3.233 -0.523 2.883 1.00 91.12 225 PHE A O 1
ATOM 1783 N N . VAL A 1 226 ? 2.187 0.582 1.235 1.00 88.94 226 VAL A N 1
ATOM 1784 C CA . VAL A 1 226 ? 2.961 1.824 1.413 1.00 88.94 226 VAL A CA 1
ATOM 1785 C C . VAL A 1 226 ? 2.760 2.423 2.807 1.00 88.94 226 VAL A C 1
ATOM 1787 O O . VAL A 1 226 ? 3.721 2.877 3.428 1.00 88.94 226 VAL A O 1
ATOM 1790 N N . ILE A 1 227 ? 1.533 2.379 3.335 1.00 84.25 227 ILE A N 1
ATOM 1791 C CA . ILE A 1 227 ? 1.242 2.828 4.704 1.00 84.25 227 ILE A CA 1
ATOM 1792 C C . ILE A 1 227 ? 2.023 1.985 5.722 1.00 84.25 227 ILE A C 1
ATOM 1794 O O . ILE A 1 227 ? 2.627 2.541 6.641 1.00 84.25 227 ILE A O 1
ATOM 1798 N N . ARG A 1 228 ? 2.058 0.656 5.552 1.00 85.00 228 ARG A N 1
ATOM 1799 C CA . ARG A 1 228 ? 2.812 -0.250 6.433 1.00 85.00 228 ARG A CA 1
ATOM 1800 C C . ARG A 1 228 ? 4.309 0.018 6.391 1.00 85.00 228 ARG A C 1
ATOM 1802 O O . ARG A 1 228 ? 4.914 0.078 7.457 1.00 85.00 228 ARG A O 1
ATOM 1809 N N . ILE A 1 229 ? 4.888 0.228 5.207 1.00 85.62 229 ILE A N 1
ATOM 1810 C CA . ILE A 1 229 ? 6.308 0.589 5.068 1.00 85.62 229 ILE A CA 1
ATOM 1811 C C . ILE A 1 229 ? 6.611 1.860 5.847 1.00 85.62 229 ILE A C 1
ATOM 1813 O O . ILE A 1 229 ? 7.515 1.878 6.674 1.00 85.62 229 ILE A O 1
ATOM 1817 N N . HIS A 1 230 ? 5.827 2.914 5.618 1.00 82.25 230 HIS A N 1
ATOM 1818 C CA . HIS A 1 230 ? 6.059 4.198 6.265 1.00 82.25 230 HIS A CA 1
ATOM 1819 C C . HIS A 1 230 ? 5.968 4.117 7.794 1.00 82.25 230 HIS A C 1
ATOM 1821 O O . HIS A 1 230 ? 6.708 4.807 8.488 1.00 82.25 230 HIS A O 1
ATOM 1827 N N . LYS A 1 231 ? 5.096 3.250 8.319 1.00 76.94 231 LYS A N 1
ATOM 1828 C CA . LYS A 1 231 ? 4.966 2.987 9.757 1.00 76.94 231 LYS A CA 1
ATOM 1829 C C . LYS A 1 231 ? 6.000 1.988 10.308 1.00 76.94 231 LYS A C 1
ATOM 1831 O O . LYS A 1 231 ? 5.932 1.668 11.491 1.00 76.94 231 LYS A O 1
ATOM 1836 N N . GLY A 1 232 ? 6.903 1.450 9.483 1.00 76.88 232 GLY A N 1
ATOM 1837 C CA . GLY A 1 232 ? 7.881 0.434 9.893 1.00 76.88 232 GLY A CA 1
ATOM 1838 C C . GLY A 1 232 ? 7.266 -0.929 10.242 1.00 76.88 232 GLY A C 1
ATOM 1839 O O . GLY A 1 232 ? 7.780 -1.629 11.106 1.00 76.88 232 GLY A O 1
ATOM 1840 N N . ARG A 1 233 ? 6.139 -1.302 9.617 1.00 67.44 233 ARG A N 1
ATOM 1841 C CA . ARG A 1 233 ? 5.323 -2.488 9.964 1.00 67.44 233 ARG A CA 1
ATOM 1842 C C . ARG A 1 233 ? 5.374 -3.629 8.958 1.00 67.44 233 ARG A C 1
ATOM 1844 O O . ARG A 1 233 ? 4.398 -4.368 8.819 1.00 67.44 233 ARG A O 1
ATOM 1851 N N . ILE A 1 234 ? 6.472 -3.783 8.233 1.00 69.44 234 ILE A N 1
ATOM 1852 C CA . ILE A 1 234 ? 6.670 -5.015 7.472 1.00 69.44 234 ILE A CA 1
ATOM 1853 C C . ILE A 1 234 ? 7.277 -6.047 8.419 1.00 69.44 234 ILE A C 1
ATOM 1855 O O . ILE A 1 234 ? 8.379 -5.854 8.919 1.00 69.44 234 ILE A O 1
ATOM 1859 N N . ALA A 1 235 ? 6.528 -7.114 8.689 1.00 56.00 235 ALA A N 1
ATOM 1860 C CA . ALA A 1 235 ? 6.997 -8.276 9.435 1.00 56.00 235 ALA A CA 1
ATOM 1861 C C . ALA A 1 235 ? 7.027 -9.492 8.501 1.00 56.00 235 ALA A C 1
ATOM 1863 O O . ALA A 1 235 ? 6.108 -9.661 7.692 1.00 56.00 235 ALA A O 1
ATOM 1864 N N . PHE A 1 236 ? 8.077 -10.303 8.629 1.00 51.38 236 PHE A N 1
ATOM 1865 C CA . PHE A 1 236 ? 8.266 -11.578 7.934 1.00 51.38 236 PHE A CA 1
ATOM 1866 C C . PHE A 1 236 ? 7.930 -12.751 8.857 1.00 51.38 236 PHE A C 1
ATOM 1868 O O . PHE A 1 236 ? 8.232 -12.647 10.070 1.00 51.38 236 PHE A O 1
#

pLDDT: mean 86.69, std 12.09, range [35.34, 98.56]

Nearest PDB structures (foldseek):
  2icg-assembly1_A  TM=8.131E-01  e=4.888E-08  Listeria innocua
  2prv-assembly1_B  TM=7.960E-01  e=1.310E-07  Bacillus subtilis
  6qbm-assembly1_A  TM=6.800E-01  e=9.189E-06  Saccharomyces cerevisiae S288C
  8aj2-assembly2_B  TM=6.865E-01  e=1.105E-05  Saccharomyces cerevisiae
  6qbo-assembly1_A  TM=6.879E-01  e=2.047E-05  Saccharomyces cerevisiae

Radius of gyration: 21.38 Å; Cα contacts (8 Å, |Δi|>4): 446; chains: 1; bounding box: 57×34×56 Å

Mean predicted aligned error: 11.17 Å

Secondary structure (DSSP, 8-state):
-PPP---SEEEEEE--TTT-SSTT--EEEEEE-TTS-EEEEEEE-TT----EETTEEPPHHHHHHHHHPPBT-EEEEETT--EE-TT-S--HHHHHHTSEE--PPPHHHHHHHHHHHTSPPPHHHHHHHHHHSSEEETTEEE-B------TTS--SS-BHHHHHHHHHHHTTT-S-TTEEEEEE-SSS-EEEEEGGG--TTS---EEEEETTEEEEEEESSHHHHHHHHHTT----

Foldseek 3Di:
DDDQDEAWKKKKAFEDCVRAPDNFFGMKIFGADLVLDGPWIDTDGLPDQWDDTPSHTQASCCSVLNSVDDHPDMFMATSNVDTDDSCVSCFLCNVQVVFDFQAADDPVQQVVLCVLLVHHAFPVLNVCNRGGQWTDDDQWTFAGHHDDDPPPDDDPHHHFSVVQVVVCVVVVNPDDSQWTFTTDSVPFKTKTFRRVQQDPNRFTFIFIDGVVGDRHGQGRHDRSVVSCSVVVNRDD

Solvent-accessible surface area (backbone atoms only — not comparable to full-atom values): 13244 Å² total; per-residue (Å²): 134,82,79,68,46,83,67,57,42,34,39,32,29,18,46,49,87,90,70,36,92,44,104,60,34,38,28,42,40,27,42,39,46,96,82,67,46,73,77,43,73,42,70,37,43,88,80,59,85,74,52,71,48,95,66,25,60,56,48,63,42,42,50,56,47,43,61,70,50,58,77,73,49,68,48,30,23,38,55,77,35,48,82,42,59,89,67,65,61,66,39,60,62,63,58,48,72,79,38,54,53,69,35,54,31,54,71,67,59,52,52,51,46,24,62,74,55,72,47,75,77,29,61,57,51,47,54,45,26,48,59,29,6,22,39,43,52,91,95,45,50,40,35,19,43,64,86,77,67,62,95,88,53,83,72,96,62,54,45,27,64,62,53,27,54,48,51,25,57,74,49,76,60,69,51,59,72,53,48,41,43,36,35,58,80,83,75,71,42,38,32,23,39,35,55,84,60,53,44,96,88,47,33,21,27,25,24,36,39,34,88,100,34,79,70,41,79,71,22,73,25,52,46,49,36,55,46,30,54,72,70,70,60,80,78,133